Protein AF-0000000082661391 (afdb_homodimer)

Solvent-accessible surface area (backbone atoms only — not comparable to full-atom values): 16504 Å² total; per-residue (Å²): 125,32,52,74,40,78,75,63,77,74,73,78,75,88,79,50,50,38,30,20,26,38,63,64,70,89,70,74,70,60,61,77,34,59,48,49,32,56,44,75,76,42,46,86,76,56,44,57,38,44,84,63,18,36,32,42,38,76,73,33,26,36,28,43,37,41,37,44,35,26,26,40,101,30,23,28,30,39,25,41,27,49,76,87,38,75,75,47,26,28,43,23,58,50,87,78,61,96,61,68,51,62,38,57,40,59,50,41,44,80,41,47,63,71,39,34,40,30,39,22,27,74,43,79,82,20,57,5,71,38,31,53,96,90,42,59,19,37,46,34,37,34,60,66,48,66,53,64,64,76,37,61,83,64,92,123,21,70,51,58,78,68,70,72,64,70,65,77,89,78,52,49,33,12,20,26,37,64,64,68,90,69,74,70,60,62,77,35,58,49,49,33,55,45,73,67,35,46,86,77,56,44,56,39,44,84,62,17,38,32,42,37,76,74,37,26,37,30,42,35,41,37,24,34,23,27,41,102,30,24,29,31,41,24,43,26,46,76,87,38,77,76,49,78,44,76,34,90,52,86,80,60,96,56,40,35,47,42,68,48,68,52,76,46,78,43,48,64,70,39,34,39,30,39,23,29,73,46,80,80,21,55,5,70,40,30,54,95,69,26,33,19,30,45,32,38,34,50,73,49,63,57,66,64,78,37,65,81,75,93

Foldseek 3Di:
DPPPPDPLPPPDFDWFKWKAWADFDPDFFDALAFDARQGTPDGVVVQADRVRQKGFDDFFAKKKKKKKFKFDPAKAKKFWDKPSHGPDIWTDGDDHDPGIDITMDMDMDGDDGGIMIGMGGHDVRRRGTGDDPPGIIMIMMIHPHGPVVVDVVSD/DDPPPDPLPPDDFDWFKWKAWADFDPDFFDALAFDARQGTPDGVVVQADRVRQKGFDDFFAKKKKKKKFKFDPAWAKKFWDKPSHGPDIWTDGDDHDPGIDITMDMDMDGDDGGIMIGMGGHDVRRRGTGDDDPGIMMMIMIHPHGPVCPPVVVD

Radius of gyration: 21.3 Å; Cα contacts (8 Å, |Δi|>4): 842; chains: 2; bounding box: 46×76×43 Å

Structure (mmCIF, N/CA/C/O backbone):
data_AF-0000000082661391-model_v1
#
loop_
_entity.id
_entity.type
_entity.pdbx_description
1 polymer 'Complement C1q tumor necrosis factor-related protein 5'
#
loop_
_atom_site.group_PDB
_atom_site.id
_atom_site.type_symbol
_atom_site.label_atom_id
_atom_site.label_alt_id
_atom_site.label_comp_id
_atom_site.label_asym_id
_atom_site.label_entity_id
_atom_site.label_seq_id
_atom_site.pdbx_PDB_ins_code
_atom_site.Cartn_x
_atom_site.Cartn_y
_atom_site.Cartn_z
_atom_site.occupancy
_atom_site.B_iso_or_equiv
_atom_site.auth_seq_id
_atom_site.auth_comp_id
_atom_site.auth_asym_id
_atom_site.auth_atom_id
_atom_site.pdbx_PDB_model_num
ATOM 1 N N . MET A 1 1 ? 3.928 54.156 15.461 1 30.61 1 MET A N 1
ATOM 2 C CA . MET A 1 1 ? 3.992 53.219 14.352 1 30.61 1 MET A CA 1
ATOM 3 C C . MET A 1 1 ? 4.879 52.031 14.703 1 30.61 1 MET A C 1
ATOM 5 O O . MET A 1 1 ? 6.102 52.156 14.773 1 30.61 1 MET A O 1
ATOM 9 N N . GLY A 1 2 ? 4.469 51.188 15.578 1 32.03 2 GLY A N 1
ATOM 10 C CA . GLY A 1 2 ? 5.273 50.094 16.094 1 32.03 2 GLY A CA 1
ATOM 11 C C . GLY A 1 2 ? 5.758 49.125 15.016 1 32.03 2 GLY A C 1
ATOM 12 O O . GLY A 1 2 ? 5.133 49.031 13.961 1 32.03 2 GLY A O 1
ATOM 13 N N . ALA A 1 3 ? 7.023 48.938 14.789 1 39.62 3 ALA A N 1
ATOM 14 C CA . ALA A 1 3 ? 7.664 48.062 13.82 1 39.62 3 ALA A CA 1
ATOM 15 C C . ALA A 1 3 ? 6.953 46.688 13.75 1 39.62 3 ALA A C 1
ATOM 17 O O . ALA A 1 3 ? 6.492 46.188 14.766 1 39.62 3 ALA A O 1
ATOM 18 N N . THR A 1 4 ? 6.137 46.406 12.672 1 42.75 4 THR A N 1
ATOM 19 C CA . THR A 1 4 ? 5.645 45.031 12.445 1 42.75 4 THR A CA 1
ATOM 20 C C . THR A 1 4 ? 6.703 44 12.82 1 42.75 4 THR A C 1
ATOM 22 O O . THR A 1 4 ? 7.859 44.125 12.398 1 42.75 4 THR A O 1
ATOM 25 N N . GLY A 1 5 ? 6.719 43.312 13.93 1 39.16 5 GLY A N 1
ATOM 26 C CA . GLY A 1 5 ? 7.645 42.25 14.305 1 39.16 5 GLY A CA 1
ATOM 27 C C . GLY A 1 5 ? 8.008 41.344 13.141 1 39.16 5 GLY A C 1
ATOM 28 O O . GLY A 1 5 ? 7.344 41.375 12.102 1 39.16 5 GLY A O 1
ATOM 29 N N . PRO A 1 6 ? 9.281 40.938 13.047 1 39.69 6 PRO A N 1
ATOM 30 C CA . PRO A 1 6 ? 9.719 40.062 11.953 1 39.69 6 PRO A CA 1
ATOM 31 C C . PRO A 1 6 ? 8.672 39 11.586 1 39.69 6 PRO A C 1
ATOM 33 O O . PRO A 1 6 ? 7.848 38.625 12.422 1 39.69 6 PRO A O 1
ATOM 36 N N . ALA A 1 7 ? 8.109 38.938 10.414 1 41.53 7 ALA A N 1
ATOM 37 C CA . ALA A 1 7 ? 7.266 37.875 9.906 1 41.53 7 ALA A CA 1
ATOM 38 C C . ALA A 1 7 ? 7.695 36.531 10.477 1 41.53 7 ALA A C 1
ATOM 40 O O . ALA A 1 7 ? 8.883 36.188 10.461 1 41.53 7 ALA A O 1
ATOM 41 N N . GLY A 1 8 ? 7.211 36 11.531 1 40.75 8 GLY A N 1
ATOM 42 C CA . GLY A 1 8 ? 7.543 34.688 11.992 1 40.75 8 GLY A CA 1
ATOM 43 C C . GLY A 1 8 ? 7.855 33.719 10.859 1 40.75 8 GLY A C 1
ATOM 44 O O . GLY A 1 8 ? 7.16 33.688 9.844 1 40.75 8 GLY A O 1
ATOM 45 N N . GLU A 1 9 ? 9.148 33.469 10.555 1 43.09 9 GLU A N 1
ATOM 46 C CA . GLU A 1 9 ? 9.664 32.531 9.547 1 43.09 9 GLU A CA 1
ATOM 47 C C . GLU A 1 9 ? 8.828 31.266 9.469 1 43.09 9 GLU A C 1
ATOM 49 O O . GLU A 1 9 ? 8.641 30.578 10.477 1 43.09 9 GLU A O 1
ATOM 54 N N . CYS A 1 10 ? 7.613 31.25 8.883 1 50.41 10 CYS A N 1
ATOM 55 C CA . CYS A 1 10 ? 6.82 30.062 8.602 1 50.41 10 CYS A CA 1
ATOM 56 C C . CYS A 1 10 ? 7.711 28.891 8.172 1 50.41 10 CYS A C 1
ATOM 58 O O . CYS A 1 10 ? 8.445 29 7.191 1 50.41 10 CYS A O 1
ATOM 60 N N . SER A 1 11 ? 8.477 28.203 9.078 1 55.28 11 SER A N 1
ATOM 61 C CA . SER A 1 11 ? 9.414 27.094 8.898 1 55.28 11 SER A CA 1
A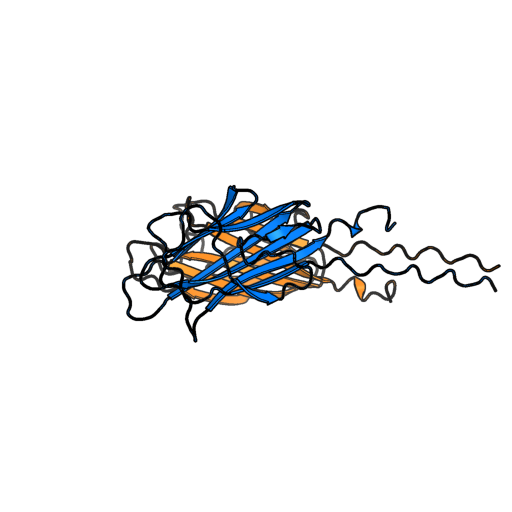TOM 62 C C . SER A 1 11 ? 8.922 26.125 7.824 1 55.28 11 SER A C 1
ATOM 64 O O . SER A 1 11 ? 7.719 26 7.609 1 55.28 11 SER A O 1
ATOM 66 N N . VAL A 1 12 ? 9.773 25.844 6.75 1 63.94 12 VAL A N 1
ATOM 67 C CA . VAL A 1 12 ? 9.602 24.875 5.668 1 63.94 12 VAL A CA 1
ATOM 68 C C . VAL A 1 12 ? 9.156 23.531 6.242 1 63.94 12 VAL A C 1
ATOM 70 O O . VAL A 1 12 ? 9.773 23.016 7.18 1 63.94 12 VAL A O 1
ATOM 73 N N . PRO A 1 13 ? 7.992 23.156 5.766 1 77.12 13 PRO A N 1
ATOM 74 C CA . PRO A 1 13 ? 7.523 21.844 6.246 1 77.12 13 PRO A CA 1
ATOM 75 C C . PRO A 1 13 ? 8.547 20.734 6.023 1 77.12 13 PRO A C 1
ATOM 77 O O . PRO A 1 13 ? 9.289 20.766 5.035 1 77.12 13 PRO A O 1
ATOM 80 N N . PRO A 1 14 ? 8.773 19.891 6.996 1 86.5 14 PRO A N 1
ATOM 81 C CA . PRO A 1 14 ? 9.695 18.766 6.84 1 86.5 14 PRO A CA 1
ATOM 82 C C . PRO A 1 14 ? 9.391 17.922 5.598 1 86.5 14 PRO A C 1
ATOM 84 O O . PRO A 1 14 ? 8.227 17.75 5.242 1 86.5 14 PRO A O 1
ATOM 87 N N . ARG A 1 15 ? 10.484 17.547 4.984 1 91.75 15 ARG A N 1
ATOM 88 C CA . ARG A 1 15 ? 10.391 16.734 3.773 1 91.75 15 ARG A CA 1
ATOM 89 C C . ARG A 1 15 ? 11.148 15.422 3.932 1 91.75 15 ARG A C 1
ATOM 91 O O . ARG A 1 15 ? 12.242 15.398 4.504 1 91.75 15 ARG A O 1
ATOM 98 N N . SER A 1 16 ? 10.539 14.367 3.445 1 97.38 16 SER A N 1
ATOM 99 C CA . SER A 1 16 ? 11.188 13.062 3.346 1 97.38 16 SER A CA 1
ATOM 100 C C . SER A 1 16 ? 10.531 12.203 2.271 1 97.38 16 SER A C 1
ATOM 102 O O . SER A 1 16 ? 9.344 11.875 2.365 1 97.38 16 SER A O 1
ATOM 104 N N . ALA A 1 17 ? 11.32 11.891 1.244 1 98.56 17 A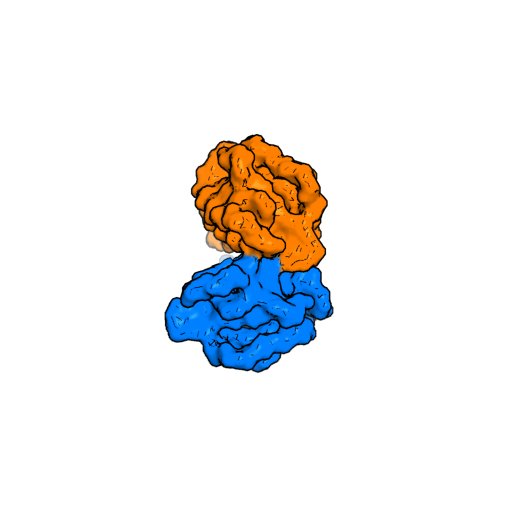LA A N 1
ATOM 105 C CA . ALA A 1 17 ? 10.797 11.078 0.147 1 98.56 17 ALA A CA 1
ATOM 106 C C . ALA A 1 17 ? 11.93 10.414 -0.631 1 98.56 17 ALA A C 1
ATOM 108 O O . ALA A 1 17 ? 13.039 10.953 -0.708 1 98.56 17 ALA A O 1
ATOM 109 N N . PHE A 1 18 ? 11.633 9.258 -1.156 1 98.81 18 PHE A N 1
ATOM 110 C CA . PHE A 1 18 ? 12.586 8.609 -2.043 1 98.81 18 PHE A CA 1
ATOM 111 C C . PHE A 1 18 ? 11.867 7.711 -3.047 1 98.81 18 PHE A C 1
ATOM 113 O O . PHE A 1 18 ? 10.711 7.328 -2.83 1 98.81 18 PHE A O 1
ATOM 120 N N . SER A 1 19 ? 12.516 7.461 -4.125 1 98.88 19 SER A N 1
ATOM 121 C CA . SER A 1 19 ? 12.164 6.438 -5.105 1 98.88 19 SER A CA 1
ATOM 122 C C . SER A 1 19 ? 13.406 5.82 -5.734 1 98.88 19 SER A C 1
ATOM 124 O O . SER A 1 19 ? 14.375 6.527 -6.027 1 98.88 19 SER A O 1
ATOM 126 N N . ALA A 1 20 ? 13.344 4.547 -5.828 1 98.81 20 ALA A N 1
ATOM 127 C CA . ALA A 1 20 ? 14.469 3.834 -6.43 1 98.81 20 ALA A CA 1
ATOM 128 C C . ALA A 1 20 ? 13.992 2.625 -7.227 1 98.81 20 ALA A C 1
ATOM 130 O O . ALA A 1 20 ? 12.891 2.113 -6.988 1 98.81 20 ALA A O 1
ATOM 131 N N . LYS A 1 21 ? 14.719 2.178 -8.211 1 98.25 21 LYS A N 1
ATOM 132 C CA . LYS A 1 21 ? 14.383 0.981 -8.977 1 98.25 21 LYS A CA 1
ATOM 133 C C . LYS A 1 21 ? 15.5 -0.056 -8.891 1 98.25 21 LYS A C 1
ATOM 135 O O . LYS A 1 21 ? 16.625 0.266 -8.508 1 98.25 21 LYS A O 1
ATOM 140 N N . ARG A 1 22 ? 15.18 -1.254 -9.242 1 96.31 22 ARG A N 1
ATOM 141 C CA . ARG A 1 22 ? 16.141 -2.357 -9.227 1 96.31 22 ARG A CA 1
ATOM 142 C C . ARG A 1 22 ? 16.906 -2.439 -10.531 1 96.31 22 ARG A C 1
ATOM 144 O O . ARG A 1 22 ? 16.344 -2.25 -11.609 1 96.31 22 ARG A O 1
ATOM 151 N N . SER A 1 23 ? 18.172 -2.695 -10.383 1 94.75 23 SER A N 1
ATOM 152 C CA . SER A 1 23 ? 18.953 -3.043 -11.57 1 94.75 23 SER A CA 1
ATOM 153 C C . SER A 1 23 ? 18.672 -4.473 -12.016 1 94.75 23 SER A C 1
ATOM 155 O O . SER A 1 23 ? 18.281 -5.316 -11.203 1 94.75 23 SER A O 1
ATOM 157 N N . GLU A 1 24 ? 18.828 -4.625 -13.266 1 93.06 24 GLU A N 1
ATOM 158 C CA . GLU A 1 24 ? 18.719 -5.996 -13.758 1 93.06 24 GLU A CA 1
ATOM 159 C C . GLU A 1 24 ? 19.75 -6.906 -13.094 1 93.06 24 GLU A C 1
ATOM 161 O O . GLU A 1 24 ? 20.906 -6.512 -12.906 1 93.06 24 GLU A O 1
ATOM 166 N N . SER A 1 25 ? 19.234 -8.062 -12.656 1 88 25 SER A N 1
ATOM 167 C CA . SER A 1 25 ? 20.125 -9.023 -12.008 1 88 25 SER A CA 1
ATOM 168 C C . SER A 1 25 ? 19.703 -10.453 -12.305 1 88 25 SER A C 1
ATOM 170 O O . SER A 1 25 ? 18.516 -10.742 -12.445 1 88 25 SER A O 1
ATOM 172 N N . ARG A 1 26 ? 20.656 -11.32 -12.375 1 84.94 26 ARG A N 1
ATOM 173 C CA . ARG A 1 26 ? 20.375 -12.742 -12.547 1 84.94 26 ARG A CA 1
ATOM 174 C C . ARG A 1 26 ? 20.516 -13.484 -11.219 1 84.94 26 ARG A C 1
ATOM 176 O O . ARG A 1 26 ? 20.188 -14.672 -11.133 1 84.94 26 ARG A O 1
ATOM 183 N N . VAL A 1 27 ? 20.938 -12.773 -10.211 1 85.75 27 VAL A N 1
ATOM 184 C CA . VAL A 1 27 ? 21.109 -13.367 -8.883 1 85.75 27 VAL A CA 1
ATOM 185 C C . VAL A 1 27 ? 19.781 -13.32 -8.125 1 85.75 27 VAL A C 1
ATOM 187 O O . VAL A 1 27 ? 19.172 -12.258 -8.016 1 85.75 27 VAL A O 1
ATOM 190 N N . PRO A 1 28 ? 19.391 -14.516 -7.68 1 87.19 28 PRO A N 1
ATOM 191 C CA . PRO A 1 28 ? 18.156 -14.508 -6.887 1 87.19 28 PRO A CA 1
ATOM 192 C C . PRO A 1 28 ? 18.281 -13.648 -5.629 1 87.19 28 PRO A C 1
ATOM 194 O O . PRO A 1 28 ? 19.344 -13.594 -5.008 1 87.19 28 PRO A O 1
ATOM 197 N N . PRO A 1 29 ? 17.234 -12.953 -5.293 1 88.12 29 PRO A N 1
ATOM 198 C CA . PRO A 1 29 ? 17.266 -12.18 -4.051 1 88.12 29 PRO A CA 1
ATOM 199 C C . PRO A 1 29 ? 17.406 -13.055 -2.811 1 88.12 29 PRO A C 1
ATOM 201 O O . PRO A 1 29 ? 16.906 -14.18 -2.789 1 88.12 29 PRO A O 1
ATOM 204 N N . PRO A 1 30 ? 18.125 -12.5 -1.875 1 84.88 30 PRO A N 1
ATOM 205 C CA . PRO A 1 30 ? 18.219 -13.242 -0.618 1 84.88 30 PRO A CA 1
ATOM 206 C C . PRO A 1 30 ? 16.875 -13.305 0.125 1 84.88 30 PRO A C 1
ATOM 208 O O . PRO A 1 30 ? 16.047 -12.398 -0.006 1 84.88 30 PRO A O 1
ATOM 211 N N . SER A 1 31 ? 16.719 -14.391 0.888 1 86.06 31 SER A N 1
ATOM 212 C CA . SER A 1 31 ? 15.523 -14.516 1.72 1 86.06 31 SER A CA 1
ATOM 213 C C . SER A 1 31 ? 15.711 -13.812 3.059 1 86.06 31 SER A C 1
ATOM 215 O O . SER A 1 31 ? 16.781 -13.898 3.672 1 86.06 31 SER A O 1
ATOM 217 N N . ASP A 1 32 ? 14.68 -13.18 3.508 1 90.12 32 ASP A N 1
ATOM 218 C CA . ASP A 1 32 ? 14.594 -12.578 4.836 1 90.12 32 ASP A CA 1
ATOM 219 C C . ASP A 1 32 ? 15.672 -11.508 5.023 1 90.12 32 ASP A C 1
ATOM 221 O O . ASP A 1 32 ? 16.328 -11.461 6.066 1 90.12 32 ASP A O 1
ATOM 225 N N . ALA A 1 33 ? 16.062 -10.953 3.979 1 94.44 33 ALA A N 1
ATOM 226 C CA . ALA A 1 33 ? 16.984 -9.828 3.99 1 94.44 33 ALA A CA 1
ATOM 227 C C . ALA A 1 33 ? 16.469 -8.68 3.121 1 94.44 33 ALA A C 1
ATOM 229 O O . ALA A 1 33 ? 15.703 -8.906 2.186 1 94.44 33 ALA A O 1
ATOM 230 N N . PRO A 1 34 ? 16.922 -7.434 3.426 1 97.25 34 PRO A N 1
ATOM 231 C CA . PRO A 1 34 ? 16.484 -6.309 2.598 1 97.25 34 PRO A CA 1
ATOM 232 C C . PRO A 1 34 ? 16.844 -6.48 1.126 1 97.25 34 PRO A C 1
ATOM 234 O O . PRO A 1 34 ? 17.938 -6.969 0.808 1 97.25 34 PRO A O 1
ATOM 237 N N . LEU A 1 35 ? 15.938 -6.285 0.281 1 95.81 35 LEU A N 1
ATOM 238 C CA . LEU A 1 35 ? 16.141 -6.258 -1.162 1 95.81 35 LEU A CA 1
ATOM 239 C C . LEU A 1 35 ? 16.578 -4.871 -1.624 1 95.81 35 LEU A C 1
ATOM 241 O O . LEU A 1 35 ? 15.789 -3.924 -1.586 1 95.81 35 LEU A O 1
ATOM 245 N N . PRO A 1 36 ? 17.797 -4.73 -2.121 1 95.94 36 PRO A N 1
ATOM 246 C CA . PRO A 1 36 ? 18.25 -3.402 -2.539 1 95.94 36 PRO A CA 1
ATOM 247 C C . PRO A 1 36 ? 17.625 -2.953 -3.857 1 95.94 36 PRO A C 1
ATOM 249 O O . PRO A 1 36 ? 17.594 -3.723 -4.82 1 95.94 36 PRO A O 1
ATOM 252 N N . PHE A 1 37 ? 17.016 -1.825 -3.92 1 97.88 37 PHE A N 1
ATOM 253 C CA . PHE A 1 37 ? 16.719 -1.043 -5.117 1 97.88 37 PHE A CA 1
ATOM 254 C C . PHE A 1 37 ? 17.812 -0.001 -5.355 1 97.88 37 PHE A C 1
ATOM 256 O O . PHE A 1 37 ? 17.781 1.081 -4.766 1 97.88 37 PHE A O 1
ATOM 263 N N . ASP A 1 38 ? 18.672 -0.322 -6.242 1 97.56 38 ASP A N 1
ATOM 264 C CA . ASP A 1 38 ? 20 0.301 -6.199 1 97.56 38 ASP A CA 1
ATOM 265 C C . ASP A 1 38 ? 20.062 1.496 -7.148 1 97.56 38 ASP A C 1
ATOM 267 O O . ASP A 1 38 ? 21.031 2.266 -7.109 1 97.56 38 ASP A O 1
ATOM 271 N N . ARG A 1 39 ? 19.125 1.734 -8 1 97.75 39 ARG A N 1
ATOM 272 C CA . ARG A 1 39 ? 19.094 2.889 -8.891 1 97.75 39 ARG A CA 1
ATOM 273 C C . ARG A 1 39 ? 18.172 3.969 -8.359 1 97.75 39 ARG A C 1
ATOM 275 O O . ARG A 1 39 ? 16.953 3.928 -8.5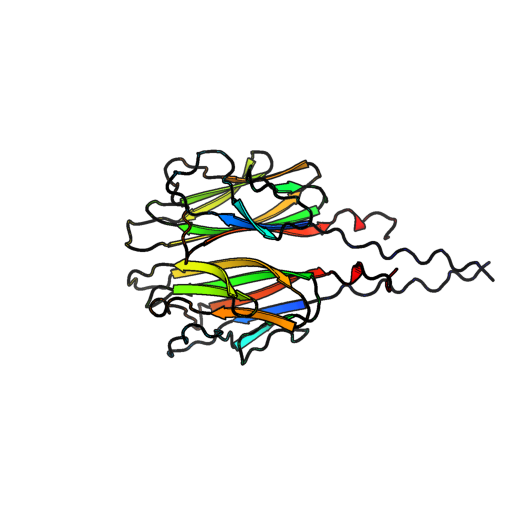94 1 97.75 39 ARG A O 1
ATOM 282 N N . VAL A 1 40 ? 18.781 5.012 -7.828 1 98.56 40 VAL A N 1
ATOM 283 C CA . VAL A 1 40 ? 18.016 6.051 -7.148 1 98.56 40 VAL A CA 1
ATOM 284 C C . VAL A 1 40 ? 17.406 7.004 -8.172 1 98.56 40 VAL A C 1
ATOM 286 O O . VAL A 1 40 ? 18.109 7.516 -9.047 1 98.56 40 VAL A O 1
ATOM 289 N N . LEU A 1 41 ? 16.109 7.234 -8.117 1 98.38 41 LEU A N 1
ATOM 290 C CA . LEU A 1 41 ? 15.398 8.219 -8.922 1 98.38 41 LEU A CA 1
ATOM 291 C C . LEU A 1 41 ? 15.266 9.539 -8.18 1 98.38 41 LEU A C 1
ATOM 293 O O . LEU A 1 41 ? 15.461 10.609 -8.758 1 98.38 41 LEU A O 1
ATOM 297 N N . VAL A 1 42 ? 14.859 9.5 -6.918 1 98.62 42 VAL A N 1
ATOM 298 C CA . VAL A 1 42 ? 14.711 10.625 -6.004 1 98.62 42 VAL A CA 1
ATOM 299 C C . VAL A 1 42 ? 15.148 10.211 -4.598 1 98.62 42 VAL A C 1
ATOM 301 O O . VAL A 1 42 ? 14.797 9.133 -4.125 1 98.62 42 VAL A O 1
ATOM 304 N N . ASN A 1 43 ? 15.898 10.953 -3.969 1 98.56 43 ASN A N 1
ATOM 305 C CA . ASN A 1 43 ? 16.359 10.742 -2.604 1 98.56 43 ASN A CA 1
ATOM 306 C C . ASN A 1 43 ? 17.047 11.977 -2.045 1 98.56 43 ASN A C 1
ATOM 308 O O . ASN A 1 43 ? 18.172 11.898 -1.549 1 98.56 43 ASN A O 1
ATOM 312 N N . GLU A 1 44 ? 16.422 13.109 -2.033 1 97.38 44 GLU A N 1
ATOM 313 C CA . GLU A 1 44 ? 17.031 14.406 -1.774 1 97.38 44 GLU A CA 1
ATOM 314 C C . GLU A 1 44 ? 17.516 14.508 -0.335 1 97.38 44 GLU A C 1
ATOM 316 O O . GLU A 1 44 ? 18.547 15.125 -0.071 1 97.38 44 GLU A O 1
ATOM 321 N N . GLN A 1 45 ? 16.859 13.961 0.604 1 96.94 45 GLN A N 1
ATOM 322 C CA . GLN A 1 45 ? 17.25 14.055 2.008 1 96.94 45 GLN A CA 1
ATOM 323 C C . GLN A 1 45 ? 18.25 12.961 2.377 1 96.94 45 GLN A C 1
ATOM 325 O O . GLN A 1 45 ? 18.828 12.984 3.457 1 96.94 45 GLN A O 1
ATOM 330 N N . GLY A 1 46 ? 18.344 11.945 1.481 1 98.19 46 GLY A N 1
ATOM 331 C CA . GLY A 1 46 ? 19.281 10.859 1.689 1 98.19 46 GLY A CA 1
ATOM 332 C C . GLY A 1 46 ? 18.828 9.867 2.74 1 98.19 46 GLY A C 1
ATOM 333 O O . GLY A 1 46 ? 19.656 9.227 3.391 1 98.19 46 GLY A O 1
ATOM 334 N N . HIS A 1 47 ? 17.562 9.758 2.916 1 98.75 47 HIS A N 1
ATOM 335 C CA . HIS A 1 47 ? 17.062 8.883 3.963 1 98.75 47 HIS A CA 1
ATOM 336 C C . HIS A 1 47 ? 17 7.438 3.49 1 98.75 47 HIS A C 1
ATOM 338 O O . HIS A 1 47 ? 16.828 6.52 4.297 1 98.75 47 HIS A O 1
ATOM 344 N N . TYR A 1 48 ? 17.109 7.176 2.15 1 98.88 48 TYR A N 1
ATOM 345 C CA . TYR A 1 48 ? 17.188 5.832 1.58 1 98.88 48 TYR A CA 1
ATOM 346 C C . TYR A 1 48 ? 18.625 5.469 1.243 1 98.88 48 TYR A C 1
ATOM 348 O O . TYR A 1 48 ? 19.359 6.266 0.644 1 98.88 48 TYR A O 1
ATOM 356 N N . ASP A 1 49 ? 19.031 4.328 1.699 1 98.81 49 ASP A N 1
ATOM 357 C CA . ASP A 1 49 ? 20.344 3.801 1.391 1 98.81 49 ASP A CA 1
ATOM 358 C C . ASP A 1 49 ? 20.281 2.756 0.278 1 98.81 49 ASP A C 1
ATOM 360 O O . ASP A 1 49 ? 19.844 1.624 0.509 1 98.81 49 ASP A O 1
ATOM 364 N N . ALA A 1 50 ? 20.828 3.068 -0.852 1 97.75 50 ALA A N 1
ATOM 365 C CA . ALA A 1 50 ? 20.703 2.217 -2.033 1 97.75 50 ALA A CA 1
ATOM 366 C C . ALA A 1 50 ? 21.578 0.967 -1.896 1 97.75 50 ALA A C 1
ATOM 368 O O . ALA A 1 50 ? 21.359 -0.025 -2.594 1 97.75 50 ALA A O 1
ATOM 369 N N . VAL A 1 51 ? 22.516 0.957 -1.061 1 96.94 51 VAL A N 1
ATOM 370 C CA . VAL A 1 51 ? 23.406 -0.183 -0.864 1 96.94 51 VAL A CA 1
ATOM 371 C C . VAL A 1 51 ? 22.719 -1.229 0.011 1 96.94 51 VAL A C 1
ATOM 373 O O . VAL A 1 51 ? 22.719 -2.416 -0.323 1 96.94 51 VAL A O 1
ATOM 376 N N . THR A 1 52 ? 22.078 -0.83 1.072 1 97.19 52 THR A N 1
ATOM 377 C CA . THR A 1 52 ? 21.453 -1.762 2.004 1 97.19 52 THR A CA 1
ATOM 378 C C . THR A 1 52 ? 20.016 -2.029 1.612 1 97.19 52 THR A C 1
ATOM 380 O O . THR A 1 52 ? 19.422 -3.031 2.027 1 97.19 52 THR A O 1
ATOM 383 N N . GLY A 1 53 ? 19.422 -1.103 0.91 1 98.06 53 GLY A N 1
ATOM 384 C CA . GLY A 1 53 ? 18.016 -1.216 0.543 1 98.06 53 GLY A CA 1
ATOM 385 C C . GLY A 1 53 ? 17.078 -0.747 1.637 1 98.06 53 GLY A C 1
ATOM 386 O O . GLY A 1 53 ? 15.875 -1.047 1.604 1 98.06 53 GLY A O 1
ATOM 387 N N . LYS A 1 54 ? 17.594 0.065 2.598 1 98.81 54 LYS A N 1
ATOM 388 C CA . LYS A 1 54 ? 16.797 0.435 3.754 1 98.81 54 LYS A CA 1
ATOM 389 C C . LYS A 1 54 ? 16.5 1.932 3.762 1 98.81 54 LYS A C 1
ATOM 391 O O . LYS A 1 54 ? 17.359 2.744 3.447 1 98.81 54 LYS A O 1
ATOM 396 N N . PHE A 1 55 ? 15.289 2.23 4.004 1 98.94 55 PHE A N 1
ATOM 397 C CA . PHE A 1 55 ? 14.922 3.586 4.402 1 98.94 55 PHE A CA 1
ATOM 398 C C . PHE A 1 55 ? 15.086 3.771 5.906 1 98.94 55 PHE A C 1
ATOM 400 O O . PHE A 1 55 ? 14.602 2.957 6.695 1 98.94 55 PHE A O 1
ATOM 407 N N . THR A 1 56 ? 15.734 4.84 6.309 1 98.94 56 THR A N 1
ATOM 408 C CA . THR A 1 56 ? 15.875 5.164 7.723 1 98.94 56 THR A CA 1
ATOM 409 C C . THR A 1 56 ? 15.203 6.496 8.047 1 98.94 56 THR A C 1
ATOM 411 O O . THR A 1 56 ? 15.594 7.535 7.512 1 98.94 56 THR A O 1
ATOM 414 N N . CYS A 1 57 ? 14.32 6.445 8.961 1 98.69 57 CYS A N 1
ATOM 415 C CA . CYS A 1 57 ? 13.5 7.605 9.273 1 98.69 57 CYS A CA 1
ATOM 416 C C . CYS A 1 57 ? 14.305 8.656 10.023 1 98.69 57 CYS A C 1
ATOM 418 O O . CYS A 1 57 ? 14.977 8.344 11.008 1 98.69 57 CYS A O 1
ATOM 420 N N . GLN A 1 58 ? 14.227 9.938 9.531 1 98.06 58 GLN A N 1
ATOM 421 C CA . GLN A 1 58 ? 14.797 11.086 10.234 1 98.06 58 GLN A CA 1
ATOM 422 C C . GLN A 1 58 ? 13.711 12.031 10.727 1 98.06 58 GLN A C 1
ATOM 424 O O . GLN A 1 58 ? 13.867 12.68 11.766 1 98.06 58 GLN A O 1
ATOM 429 N N . VAL A 1 59 ? 12.586 12.125 10.023 1 96.38 59 VAL A N 1
ATOM 430 C CA . VAL A 1 59 ? 11.461 12.992 10.352 1 96.38 59 VAL A CA 1
ATOM 431 C C . VAL A 1 59 ? 10.297 12.141 10.867 1 96.38 59 VAL A C 1
ATOM 433 O O . VAL A 1 59 ? 9.641 11.445 10.094 1 96.38 59 VAL A O 1
ATOM 436 N N . PRO A 1 60 ? 10.016 12.172 12.18 1 96.81 60 PRO A N 1
ATOM 437 C CA . PRO A 1 60 ? 8.922 11.344 12.695 1 96.81 60 PRO A CA 1
ATOM 438 C C . PRO A 1 60 ? 7.566 11.719 12.094 1 96.81 60 PRO A C 1
ATOM 440 O O . PRO A 1 60 ? 7.301 12.906 11.859 1 96.81 60 PRO A O 1
ATOM 443 N N . GLY A 1 61 ? 6.719 10.773 11.859 1 96.75 61 GLY A N 1
ATOM 444 C CA . GLY A 1 61 ? 5.398 10.984 11.289 1 96.75 61 GLY A CA 1
ATOM 445 C C . GLY A 1 61 ? 4.848 9.75 10.594 1 96.75 61 GLY A C 1
ATOM 446 O O . GLY A 1 61 ? 5.254 8.625 10.891 1 96.75 61 GLY A O 1
ATOM 447 N N . VAL A 1 62 ? 3.842 9.953 9.75 1 97.94 62 VAL A N 1
ATOM 448 C CA . VAL A 1 62 ? 3.217 8.875 8.992 1 97.94 62 VAL A CA 1
ATOM 449 C C . VAL A 1 62 ? 3.715 8.906 7.547 1 97.94 62 VAL A C 1
ATOM 451 O O . VAL A 1 62 ? 3.775 9.969 6.93 1 97.94 62 VAL A O 1
ATOM 454 N N . TYR A 1 63 ? 4.141 7.723 7.105 1 98.56 63 TYR A N 1
ATOM 455 C CA . TYR A 1 63 ? 4.68 7.559 5.762 1 98.56 63 TYR A CA 1
ATOM 456 C C . TYR A 1 63 ?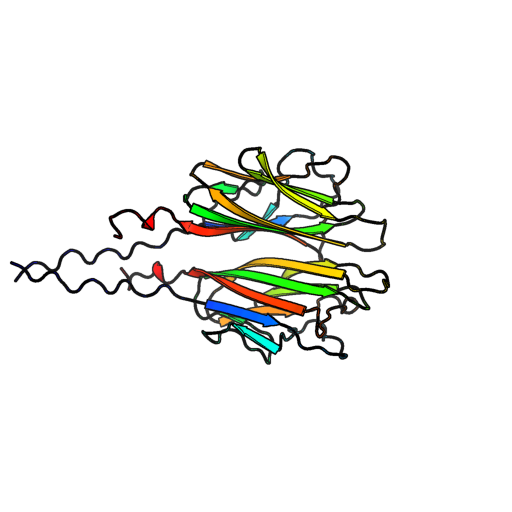 3.818 6.609 4.938 1 98.56 63 TYR A C 1
ATOM 458 O O . TYR A 1 63 ? 3.121 5.754 5.492 1 98.56 63 TYR A O 1
ATOM 466 N N . TYR A 1 64 ? 3.809 6.812 3.658 1 98.69 64 TYR A N 1
ATOM 467 C CA . TYR A 1 64 ? 3.301 5.816 2.723 1 98.69 64 TYR A CA 1
ATOM 468 C C . TYR A 1 64 ? 4.438 5.18 1.933 1 98.69 64 TYR A C 1
ATOM 470 O O . TYR A 1 64 ? 5.305 5.883 1.406 1 98.69 64 TYR A O 1
ATOM 478 N N . PHE A 1 65 ? 4.465 3.871 1.875 1 98.88 65 PHE A N 1
ATOM 479 C CA . PHE A 1 65 ? 5.414 3.107 1.073 1 98.88 65 PHE A CA 1
ATOM 480 C C . PHE A 1 65 ? 4.691 2.289 0.01 1 98.88 65 PHE A C 1
ATOM 482 O O . PHE A 1 65 ? 3.639 1.708 0.278 1 98.88 65 PHE A O 1
ATOM 489 N N . ALA A 1 66 ? 5.273 2.213 -1.153 1 98.56 66 ALA A N 1
ATOM 490 C CA . ALA A 1 66 ? 4.699 1.452 -2.262 1 98.56 66 ALA A CA 1
ATOM 491 C C . ALA A 1 66 ? 5.785 0.706 -3.033 1 98.56 66 ALA A C 1
ATOM 493 O O . ALA A 1 66 ? 6.879 1.231 -3.242 1 98.56 66 ALA A O 1
ATOM 494 N N . VAL A 1 67 ? 5.477 -0.488 -3.443 1 98.69 67 VAL A N 1
ATOM 495 C CA . VAL A 1 67 ? 6.297 -1.283 -4.352 1 98.69 67 VAL A CA 1
ATOM 496 C C . VAL A 1 67 ? 5.512 -1.595 -5.621 1 98.69 67 VAL A C 1
ATOM 498 O O . VAL A 1 67 ? 4.336 -1.968 -5.559 1 98.69 67 VAL A O 1
ATOM 501 N N . HIS A 1 68 ? 6.062 -1.33 -6.766 1 98.56 68 HIS A N 1
ATOM 502 C CA . HIS A 1 68 ? 5.586 -1.8 -8.062 1 98.56 68 HIS A CA 1
ATOM 503 C C . HIS A 1 68 ? 6.609 -2.709 -8.727 1 98.56 68 HIS A C 1
ATOM 505 O O . HIS A 1 68 ? 7.621 -2.234 -9.25 1 98.56 68 HIS A O 1
ATOM 511 N N . ALA A 1 69 ? 6.254 -3.971 -8.773 1 98.38 69 ALA A N 1
ATOM 512 C CA . ALA A 1 69 ? 7.258 -4.949 -9.18 1 98.38 69 ALA A CA 1
ATOM 513 C C . ALA A 1 69 ? 6.859 -5.641 -10.477 1 98.38 69 ALA A C 1
ATOM 515 O O . ALA A 1 69 ? 5.68 -5.941 -10.695 1 98.38 69 ALA A O 1
ATOM 516 N N . THR A 1 70 ? 7.832 -5.836 -11.281 1 98.25 70 THR A N 1
ATOM 517 C CA . THR A 1 70 ? 7.723 -6.797 -12.375 1 98.25 70 THR A CA 1
ATOM 518 C C . THR A 1 70 ? 8 -8.211 -11.883 1 98.25 70 THR A C 1
ATOM 520 O O . THR A 1 70 ? 8.938 -8.438 -11.125 1 98.25 70 THR A O 1
ATOM 523 N N . VAL A 1 71 ? 7.152 -9.188 -12.289 1 97.81 71 VAL A N 1
ATOM 524 C CA . VAL A 1 71 ? 7.25 -10.578 -11.859 1 97.81 71 VAL A CA 1
ATOM 525 C C . VAL A 1 71 ? 7.559 -11.469 -13.062 1 97.81 71 VAL A C 1
ATOM 527 O O . VAL A 1 71 ? 6.797 -11.508 -14.031 1 97.81 71 VAL A O 1
ATOM 530 N N . TYR A 1 72 ? 8.648 -12.258 -12.898 1 96.56 72 TYR A N 1
ATOM 531 C CA . TYR A 1 72 ? 9 -13.094 -14.039 1 96.56 72 TYR A CA 1
ATOM 532 C C . TYR A 1 72 ? 9.805 -14.312 -13.602 1 96.56 72 TYR A C 1
ATOM 534 O O . TYR A 1 72 ? 10.477 -14.281 -12.562 1 96.56 72 TYR A O 1
ATOM 542 N N . ARG A 1 73 ? 9.648 -15.445 -14.336 1 95.12 73 ARG A N 1
ATOM 543 C CA . ARG A 1 73 ? 10.375 -16.703 -14.242 1 95.12 73 ARG A CA 1
ATOM 544 C C . ARG A 1 73 ? 9.953 -17.5 -13 1 95.12 73 ARG A C 1
ATOM 546 O O . ARG A 1 73 ? 10.078 -18.719 -12.969 1 95.12 73 ARG A O 1
ATOM 553 N N . ALA A 1 74 ? 9.539 -16.797 -11.953 1 96.06 74 ALA A N 1
ATOM 554 C CA . ALA A 1 74 ? 8.977 -17.422 -10.75 1 96.06 74 ALA A CA 1
ATOM 555 C C . ALA A 1 74 ? 7.922 -16.516 -10.117 1 96.06 74 ALA A C 1
ATOM 557 O O . ALA A 1 74 ? 7.859 -15.32 -10.406 1 96.06 74 ALA A O 1
ATOM 558 N N . SER A 1 75 ? 7.066 -17.125 -9.273 1 97.31 75 SER A N 1
ATOM 559 C CA . SER A 1 75 ? 6.152 -16.312 -8.477 1 97.31 75 SER A CA 1
ATOM 560 C C . SER A 1 75 ? 6.914 -15.383 -7.539 1 97.31 75 SER A C 1
ATOM 562 O O . SER A 1 75 ? 8.086 -15.617 -7.238 1 97.31 75 SER A O 1
ATOM 564 N N . LEU A 1 76 ? 6.234 -14.32 -7.16 1 97.5 76 LEU A N 1
ATOM 565 C CA . LEU A 1 76 ? 6.871 -13.352 -6.277 1 97.5 76 LEU A CA 1
ATOM 566 C C . LEU A 1 76 ? 6.035 -13.133 -5.02 1 97.5 76 LEU A C 1
ATOM 568 O O . LEU A 1 76 ? 4.824 -12.922 -5.102 1 97.5 76 LEU A O 1
ATOM 572 N N . GLN A 1 77 ? 6.66 -13.328 -3.922 1 97.69 77 GLN A N 1
ATOM 573 C CA . GLN A 1 77 ? 6.156 -12.852 -2.639 1 97.69 77 GLN A CA 1
ATOM 574 C C . GLN A 1 77 ? 7.105 -11.828 -2.02 1 97.69 77 GLN A C 1
ATOM 576 O O . GLN A 1 77 ? 8.32 -12.023 -2.016 1 97.69 77 GLN A O 1
ATOM 581 N N . PHE A 1 78 ? 6.574 -10.664 -1.488 1 97.56 78 PHE A N 1
ATOM 582 C CA . PHE A 1 78 ? 7.438 -9.773 -0.725 1 97.56 78 PHE A CA 1
ATOM 583 C C . PHE A 1 78 ? 6.695 -9.195 0.471 1 97.56 78 PHE A C 1
ATOM 585 O O . PHE A 1 78 ? 5.465 -9.117 0.466 1 97.56 78 PHE A O 1
ATOM 592 N N . ASP A 1 79 ? 7.465 -8.75 1.449 1 97.81 79 ASP A N 1
ATOM 593 C CA . ASP A 1 79 ? 6.992 -8.039 2.633 1 97.81 79 ASP A CA 1
ATOM 594 C C . ASP A 1 79 ? 7.5 -6.602 2.646 1 97.81 79 ASP A C 1
ATOM 596 O O . ASP A 1 79 ? 8.641 -6.336 2.27 1 97.81 79 ASP A O 1
ATOM 600 N N . LEU A 1 80 ? 6.621 -5.703 3.061 1 98.06 80 LEU A N 1
ATOM 601 C CA . LEU A 1 80 ? 7.094 -4.461 3.66 1 98.06 80 LEU A CA 1
ATOM 602 C C . LEU A 1 80 ? 7.445 -4.664 5.129 1 98.06 80 LEU A C 1
ATOM 604 O O . LEU A 1 80 ? 6.602 -5.086 5.922 1 98.06 80 LEU A O 1
ATOM 608 N N . VAL A 1 81 ? 8.734 -4.32 5.492 1 98.5 81 VAL A N 1
ATOM 609 C CA . VAL A 1 81 ? 9.234 -4.66 6.82 1 98.5 81 VAL A CA 1
ATOM 610 C C . VAL A 1 81 ? 9.602 -3.385 7.574 1 98.5 81 VAL A C 1
ATOM 612 O O . VAL A 1 81 ? 10.234 -2.486 7.012 1 98.5 81 VAL A O 1
ATOM 615 N N . LYS A 1 82 ? 9.133 -3.287 8.797 1 98.69 82 LYS A N 1
ATOM 616 C CA . LYS A 1 82 ? 9.555 -2.244 9.727 1 98.69 82 LYS A CA 1
ATOM 617 C C . LYS A 1 82 ? 10.352 -2.83 10.891 1 98.69 82 LYS A C 1
ATOM 619 O O . LYS A 1 82 ? 9.82 -3.604 11.688 1 98.69 82 LYS A O 1
ATOM 624 N N . ASN A 1 83 ? 11.609 -2.457 10.992 1 98.56 83 ASN A N 1
ATOM 625 C CA . ASN A 1 83 ? 12.461 -2.904 12.078 1 98.56 83 ASN A CA 1
ATOM 626 C C . ASN A 1 83 ? 12.43 -4.422 12.234 1 98.56 83 ASN A C 1
ATOM 628 O O . ASN A 1 83 ? 12.32 -4.938 13.344 1 98.56 83 ASN A O 1
ATOM 632 N N . GLY A 1 84 ? 12.359 -5.129 11.133 1 97.25 84 GLY A N 1
ATOM 633 C CA . GLY A 1 84 ? 12.453 -6.582 11.156 1 97.25 84 GLY A CA 1
ATOM 634 C C . GLY A 1 84 ? 11.109 -7.273 11.227 1 97.25 84 GLY A C 1
ATOM 635 O O . GLY A 1 84 ? 11.031 -8.5 11.148 1 97.25 84 GLY A O 1
ATOM 636 N N . GLU A 1 85 ? 10.039 -6.496 11.367 1 96.69 85 GLU A N 1
ATOM 637 C CA . GLU A 1 85 ? 8.695 -7.059 11.438 1 96.69 85 GLU A CA 1
ATOM 638 C C . GLU A 1 85 ? 7.887 -6.73 10.188 1 96.69 85 GLU A C 1
ATOM 640 O O . GLU A 1 85 ? 7.848 -5.578 9.75 1 96.69 85 GLU A O 1
ATOM 645 N N . SER A 1 86 ? 7.227 -7.781 9.633 1 96.19 86 SER A N 1
ATOM 646 C CA . SER A 1 86 ? 6.402 -7.586 8.438 1 96.19 86 SER A CA 1
ATOM 647 C C . SER A 1 86 ? 5.176 -6.738 8.75 1 96.19 86 SER A C 1
ATOM 649 O O . SER A 1 86 ? 4.422 -7.043 9.68 1 96.19 86 SER A O 1
ATOM 651 N N . ILE A 1 87 ? 4.984 -5.672 7.965 1 96.31 87 ILE A N 1
ATOM 652 C CA . ILE A 1 87 ? 3.814 -4.805 8.07 1 96.31 87 ILE A CA 1
ATOM 653 C C . ILE A 1 87 ? 2.703 -5.328 7.16 1 96.31 87 ILE A C 1
ATOM 655 O O . ILE A 1 87 ? 1.53 -5.332 7.547 1 96.31 87 ILE A O 1
ATOM 659 N N . ALA A 1 88 ? 3.047 -5.656 5.965 1 96.94 88 ALA A N 1
ATOM 660 C CA . ALA A 1 88 ? 2.137 -6.145 4.934 1 96.94 88 ALA A CA 1
ATOM 661 C C . ALA A 1 88 ? 2.861 -7.062 3.951 1 96.94 88 ALA A C 1
ATOM 663 O O . ALA A 1 88 ? 4.043 -6.859 3.66 1 96.94 88 ALA A O 1
ATOM 664 N N . SER A 1 89 ? 2.135 -8.055 3.455 1 97.88 89 SER A N 1
ATOM 665 C CA . SER A 1 89 ? 2.668 -9.062 2.541 1 97.88 89 SER A CA 1
ATOM 666 C C . SER A 1 89 ? 1.854 -9.117 1.252 1 97.88 89 SER A C 1
ATOM 668 O O . SER A 1 89 ? 0.625 -9.023 1.282 1 97.88 89 SER A O 1
ATOM 670 N N . PHE A 1 90 ? 2.549 -9.344 0.159 1 98.19 90 PHE A N 1
ATOM 671 C CA . PHE A 1 90 ? 1.889 -9.367 -1.142 1 98.19 90 PHE A CA 1
ATOM 672 C C . PHE A 1 90 ? 2.422 -10.508 -2 1 98.19 90 PHE A C 1
ATOM 674 O O . PHE A 1 90 ? 3.568 -10.93 -1.835 1 98.19 90 PHE A O 1
ATOM 681 N N . PHE A 1 91 ? 1.584 -10.938 -2.93 1 98.19 91 PHE A N 1
ATOM 682 C CA . PHE A 1 91 ? 1.924 -12.125 -3.699 1 98.19 91 PHE A CA 1
ATOM 683 C C . PHE A 1 91 ? 1.343 -12.047 -5.105 1 98.19 91 PHE A C 1
ATOM 685 O O . PHE A 1 91 ? 0.236 -11.539 -5.297 1 98.19 91 PHE A O 1
ATOM 692 N N . GLN A 1 92 ? 2.066 -12.539 -6.051 1 98.12 92 GLN A N 1
ATOM 693 C CA . GLN A 1 92 ? 1.622 -12.758 -7.426 1 98.12 92 GLN A CA 1
ATOM 694 C C . GLN A 1 92 ? 2.115 -14.094 -7.957 1 98.12 92 GLN A C 1
ATOM 696 O O . GLN A 1 92 ? 3.322 -14.344 -8.008 1 98.12 92 GLN A O 1
ATOM 701 N N . PHE A 1 93 ? 1.209 -14.906 -8.344 1 97.69 93 PHE A N 1
ATOM 702 C CA . PHE A 1 93 ? 1.517 -16.172 -9 1 97.69 93 PHE A CA 1
ATOM 703 C C . PHE A 1 93 ? 2.1 -15.938 -10.391 1 97.69 93 PHE A C 1
ATOM 705 O O . PHE A 1 93 ? 1.642 -15.055 -11.117 1 97.69 93 PHE A O 1
ATOM 712 N N . PHE A 1 94 ? 3.049 -16.719 -10.648 1 97.12 94 PHE A N 1
ATOM 713 C CA . PHE A 1 94 ? 3.564 -16.797 -12.016 1 97.12 94 PHE A CA 1
ATOM 714 C C . PHE A 1 94 ? 3.473 -18.219 -12.547 1 97.12 94 PHE A C 1
ATOM 716 O O . PHE A 1 94 ? 4.148 -19.125 -12.047 1 97.12 94 PHE A O 1
ATOM 723 N N . GLY A 1 95 ? 2.768 -18.422 -13.625 1 94.69 95 GLY A N 1
ATOM 724 C CA . GLY A 1 95 ? 2.457 -19.75 -14.125 1 94.69 95 GLY A CA 1
ATOM 725 C C . GLY A 1 95 ? 3.33 -20.172 -15.289 1 94.69 95 GLY A C 1
ATOM 726 O O . GLY A 1 95 ? 2.863 -20.844 -16.219 1 94.69 95 GLY A O 1
ATOM 727 N N . GLY A 1 96 ? 4.484 -19.703 -15.336 1 94.25 96 GLY A N 1
ATOM 728 C CA . GLY A 1 96 ? 5.363 -20.062 -16.438 1 94.25 96 GLY A CA 1
ATOM 729 C C . GLY A 1 96 ? 4.984 -19.406 -17.75 1 94.25 96 GLY A C 1
ATOM 730 O O . GLY A 1 96 ? 5.172 -19.984 -18.812 1 94.25 96 GLY A O 1
ATOM 731 N N . TRP A 1 97 ? 4.438 -18.266 -17.672 1 94.75 97 TRP A N 1
ATOM 732 C CA . TRP A 1 97 ? 4.043 -17.531 -18.875 1 94.75 97 TRP A CA 1
ATOM 733 C C . TRP A 1 97 ? 5.266 -17 -19.609 1 94.75 97 TRP A C 1
ATOM 735 O O . TRP A 1 97 ? 6.328 -16.812 -19.016 1 94.75 97 TRP A O 1
ATOM 745 N N . PRO A 1 98 ? 5.117 -16.75 -20.875 1 95.88 98 PRO A N 1
ATOM 746 C CA . PRO A 1 98 ? 6.273 -16.312 -21.656 1 95.88 98 PRO A CA 1
ATOM 747 C C . PRO A 1 98 ? 6.641 -14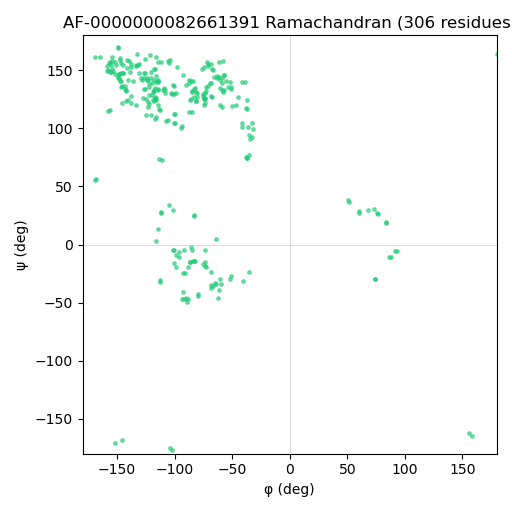.852 -21.391 1 95.88 98 PRO A C 1
ATOM 749 O O . PRO A 1 98 ? 7.723 -14.398 -21.781 1 95.88 98 PRO A O 1
ATOM 752 N N . LYS A 1 99 ? 5.773 -14.086 -20.828 1 96.12 99 LYS A N 1
ATOM 753 C CA . LYS A 1 99 ? 5.992 -12.672 -20.531 1 96.12 99 LYS A CA 1
ATOM 754 C C . LYS A 1 99 ? 5.727 -12.367 -19.062 1 96.12 99 LYS A C 1
ATOM 756 O O . LYS A 1 99 ? 5.004 -13.109 -18.391 1 96.12 99 LYS A O 1
ATOM 761 N N . PRO A 1 100 ? 6.309 -11.25 -18.641 1 96.69 100 PRO A N 1
ATOM 762 C CA . PRO A 1 100 ? 6.207 -10.945 -17.219 1 96.69 100 PRO A CA 1
ATOM 763 C C . PRO A 1 100 ? 4.789 -10.586 -16.781 1 96.69 100 PRO A C 1
ATOM 765 O O . PRO A 1 100 ? 3.986 -10.133 -17.609 1 96.69 100 PRO A O 1
ATOM 768 N N . ALA A 1 101 ? 4.531 -10.797 -15.508 1 97.44 101 ALA A N 1
ATOM 769 C CA . ALA A 1 101 ? 3.383 -10.25 -14.781 1 97.44 101 ALA A CA 1
ATOM 770 C C . ALA A 1 101 ? 3.801 -9.094 -13.883 1 97.44 101 ALA A C 1
ATOM 772 O O . ALA A 1 101 ? 4.918 -8.586 -13.992 1 97.44 101 ALA A O 1
ATOM 773 N N . SER A 1 102 ? 2.824 -8.555 -13.07 1 98.19 102 SER A N 1
ATOM 774 C CA . SER A 1 102 ? 3.139 -7.461 -12.156 1 98.19 102 SER A CA 1
ATOM 775 C C . SER A 1 102 ? 2.57 -7.715 -10.766 1 98.19 102 SER A C 1
ATOM 777 O O . SER A 1 102 ? 1.661 -8.531 -10.602 1 98.19 102 SER A O 1
ATOM 779 N N . LEU A 1 103 ? 3.225 -7.113 -9.812 1 98.62 103 LEU A N 1
ATOM 780 C CA . LEU A 1 103 ? 2.766 -7.125 -8.43 1 98.62 103 LEU A CA 1
ATOM 781 C C . LEU A 1 103 ? 2.994 -5.77 -7.773 1 98.62 103 LEU A C 1
ATOM 783 O O . LEU A 1 103 ? 4.113 -5.254 -7.773 1 98.62 103 LEU A O 1
ATOM 787 N N . SER A 1 104 ? 1.935 -5.23 -7.273 1 98.69 104 SER A N 1
ATOM 788 C CA . SER A 1 104 ? 2.062 -3.994 -6.508 1 98.69 104 SER A CA 1
ATOM 789 C C . SER A 1 104 ? 1.554 -4.168 -5.082 1 98.69 104 SER A C 1
ATOM 791 O O . SER A 1 104 ? 0.68 -5 -4.828 1 98.69 104 SER A O 1
ATOM 793 N N . GLY A 1 105 ? 2.139 -3.465 -4.18 1 98.31 105 GLY A N 1
ATOM 794 C CA . GLY A 1 105 ? 1.758 -3.418 -2.777 1 98.31 105 GLY A CA 1
ATOM 795 C C . GLY A 1 105 ? 2.154 -2.125 -2.092 1 98.31 105 GLY A C 1
ATOM 796 O O . GLY A 1 105 ? 3.021 -1.397 -2.582 1 98.31 105 GLY A O 1
ATOM 797 N N . GLY A 1 106 ? 1.511 -1.868 -0.971 1 98.19 106 GLY A N 1
ATOM 798 C CA . GLY A 1 106 ? 1.818 -0.664 -0.217 1 98.19 106 GLY A CA 1
ATOM 799 C C . GLY A 1 106 ? 0.986 -0.52 1.044 1 98.19 106 GLY A C 1
ATOM 800 O O . GLY A 1 106 ? -0.035 -1.191 1.199 1 98.19 106 GLY A O 1
ATOM 801 N N . ALA A 1 107 ? 1.455 0.345 1.904 1 98.12 107 ALA A N 1
ATOM 802 C CA . ALA A 1 107 ? 0.777 0.628 3.166 1 98.12 107 ALA A CA 1
ATOM 803 C C . ALA A 1 107 ? 1.307 1.911 3.799 1 98.12 107 ALA A C 1
ATOM 805 O O . ALA A 1 107 ? 2.383 2.393 3.434 1 98.12 107 ALA A O 1
ATOM 806 N N . MET A 1 108 ? 0.476 2.422 4.723 1 98.06 108 MET A N 1
ATOM 807 C CA . MET A 1 108 ? 0.93 3.518 5.578 1 98.06 108 MET A CA 1
ATOM 808 C C . MET A 1 108 ? 1.525 2.984 6.875 1 98.06 108 MET A C 1
ATOM 810 O O . MET A 1 108 ? 1.061 1.974 7.406 1 98.06 108 MET A O 1
ATOM 814 N N . VAL A 1 109 ? 2.553 3.74 7.332 1 97.88 109 VAL A N 1
ATOM 815 C CA . VAL A 1 109 ? 3.258 3.312 8.539 1 97.88 109 VAL A CA 1
ATOM 816 C C . VAL A 1 109 ? 3.645 4.531 9.367 1 97.88 109 VAL A C 1
ATOM 818 O O . VAL A 1 109 ? 4.078 5.551 8.828 1 97.88 109 VAL A O 1
ATOM 821 N N . ARG A 1 110 ? 3.426 4.422 10.688 1 97.94 110 ARG A N 1
ATOM 822 C CA . ARG A 1 110 ? 3.963 5.422 11.602 1 97.94 110 ARG A CA 1
ATOM 823 C C . ARG A 1 110 ? 5.426 5.141 11.922 1 97.94 110 ARG A C 1
ATOM 825 O O . ARG A 1 110 ? 5.781 4.02 12.289 1 97.94 110 ARG A O 1
ATOM 832 N N . LEU A 1 111 ? 6.262 6.227 11.797 1 98.44 111 LEU A N 1
ATOM 833 C CA . LEU A 1 111 ? 7.688 6.031 12.031 1 98.44 111 LEU A CA 1
ATOM 834 C C . LEU A 1 111 ? 8.219 7.043 13.039 1 98.44 111 LEU A C 1
ATOM 836 O O . LEU A 1 111 ? 7.777 8.195 13.055 1 98.44 111 LEU A O 1
ATOM 840 N N . GLU A 1 112 ? 9.102 6.57 13.883 1 98.06 112 GLU A N 1
ATOM 841 C CA . GLU A 1 112 ? 9.953 7.391 14.742 1 98.06 112 GLU A CA 1
ATOM 842 C C . GLU A 1 112 ? 11.383 7.449 14.219 1 98.06 112 GLU A C 1
ATOM 844 O O . GLU A 1 112 ? 11.805 6.578 13.453 1 98.06 112 GLU A O 1
ATOM 849 N N . PRO A 1 113 ? 12.102 8.477 14.633 1 97.81 113 PRO A N 1
ATOM 850 C CA . PRO A 1 113 ? 13.492 8.547 14.156 1 97.81 113 PRO A CA 1
ATOM 851 C C . PRO A 1 113 ? 14.258 7.246 14.391 1 97.81 113 PRO A C 1
ATOM 853 O O . PRO A 1 113 ? 14.109 6.621 15.445 1 97.81 113 PRO A O 1
ATOM 856 N N . GLU A 1 114 ? 14.977 6.777 13.398 1 98.62 114 GLU A N 1
ATOM 857 C CA . GLU A 1 114 ? 15.852 5.609 13.398 1 98.62 114 GLU A CA 1
ATOM 858 C C . GLU A 1 114 ? 15.078 4.34 13.047 1 98.62 114 GLU A C 1
ATOM 860 O O . GLU A 1 114 ? 15.672 3.281 12.836 1 98.62 114 GLU A O 1
ATOM 865 N N . ASP A 1 115 ? 13.734 4.43 13.016 1 98.81 115 ASP A N 1
ATOM 866 C CA . ASP A 1 115 ? 13.008 3.307 12.43 1 98.81 115 ASP A CA 1
ATOM 867 C C . ASP A 1 115 ? 13.469 3.051 10.992 1 98.81 115 ASP A C 1
ATOM 869 O O . ASP A 1 115 ? 13.781 3.99 10.258 1 98.81 115 ASP A O 1
ATOM 873 N N . GLN A 1 116 ? 13.469 1.798 10.625 1 98.88 116 GLN A N 1
ATOM 874 C CA . GLN A 1 116 ? 13.859 1.444 9.266 1 98.88 116 GLN A CA 1
ATOM 875 C C . GLN A 1 116 ? 12.758 0.656 8.562 1 98.88 116 GLN A C 1
ATOM 877 O O . GLN A 1 116 ? 12.062 -0.142 9.195 1 98.88 116 GLN A O 1
ATOM 882 N N . VAL A 1 117 ? 12.57 0.944 7.262 1 98.88 117 VAL A N 1
ATOM 883 C CA . VAL A 1 117 ? 11.625 0.222 6.418 1 98.88 117 VAL A CA 1
ATOM 884 C C . VAL A 1 117 ? 12.336 -0.307 5.176 1 98.88 117 VAL A C 1
ATOM 886 O O . VAL A 1 117 ? 13.148 0.398 4.574 1 98.88 117 VAL A O 1
ATOM 889 N N . TRP A 1 118 ? 12.086 -1.573 4.836 1 98.75 118 TRP A N 1
ATOM 890 C CA . TRP A 1 118 ? 12.656 -2.148 3.621 1 98.75 118 TRP A CA 1
ATOM 891 C C . TRP A 1 118 ? 11.734 -3.213 3.039 1 98.75 118 TRP A C 1
ATOM 893 O O . TRP A 1 118 ? 10.68 -3.51 3.609 1 98.75 118 TRP A O 1
ATOM 903 N N . VAL A 1 119 ? 12.023 -3.662 1.844 1 98.31 119 VAL A N 1
ATOM 904 C CA . VAL A 1 119 ? 11.32 -4.738 1.16 1 98.31 119 VAL A CA 1
ATOM 905 C C . VAL A 1 119 ? 12.133 -6.031 1.254 1 98.31 119 VAL A C 1
ATOM 907 O O . VAL A 1 119 ? 13.352 -6.012 1.115 1 98.31 119 VAL A O 1
ATOM 910 N N . GLN A 1 120 ? 11.508 -7.141 1.512 1 96.88 120 GLN A N 1
ATOM 911 C CA . GLN A 1 120 ? 12.211 -8.414 1.487 1 96.88 120 GLN A CA 1
ATOM 912 C C . GLN A 1 120 ? 11.312 -9.539 0.969 1 96.88 120 GLN A C 1
ATOM 914 O O . GLN A 1 120 ? 10.094 -9.477 1.127 1 96.88 120 GLN A O 1
ATOM 919 N N . VAL A 1 121 ? 11.961 -10.469 0.3 1 93.75 121 VAL A N 1
ATOM 920 C CA . VAL A 1 121 ? 11.266 -11.711 -0.013 1 93.75 121 VAL A CA 1
ATOM 921 C C . VAL A 1 121 ? 11.125 -12.555 1.252 1 93.75 121 VAL A C 1
ATOM 923 O O . VAL A 1 121 ? 12.117 -12.922 1.879 1 93.75 121 VAL A O 1
ATOM 926 N N . GLY A 1 122 ? 9.898 -12.883 1.626 1 89.94 122 GLY A N 1
ATOM 927 C CA . GLY A 1 122 ? 9.641 -13.539 2.898 1 89.94 122 GLY A CA 1
ATOM 928 C C . GLY A 1 122 ? 9.438 -15.039 2.768 1 89.94 122 GLY A C 1
ATOM 929 O O . GLY A 1 122 ? 9.398 -15.75 3.77 1 89.94 122 GLY A O 1
ATOM 930 N N . VAL A 1 123 ? 9.211 -15.414 1.578 1 88.5 123 VAL A N 1
ATOM 931 C CA . VAL A 1 123 ? 9.016 -16.844 1.321 1 88.5 123 VAL A CA 1
ATOM 932 C C . VAL A 1 123 ? 10.008 -17.312 0.256 1 88.5 123 VAL A C 1
ATOM 934 O O . VAL A 1 123 ? 9.922 -16.891 -0.903 1 88.5 123 VAL A O 1
ATOM 937 N N . GLY A 1 124 ? 10.93 -18.094 0.571 1 83.94 124 GLY A N 1
ATOM 938 C CA . GLY A 1 124 ? 12.141 -18.453 -0.163 1 83.94 124 GLY A CA 1
ATOM 939 C C . GLY A 1 124 ? 11.859 -18.906 -1.584 1 83.94 124 GLY A C 1
ATOM 940 O O . GLY A 1 124 ? 12.703 -18.75 -2.467 1 83.94 124 GLY A O 1
ATOM 941 N N . ASP A 1 125 ? 10.812 -19.469 -1.923 1 89.81 125 ASP A N 1
ATOM 942 C CA . ASP A 1 125 ? 10.586 -20 -3.262 1 89.81 125 ASP A CA 1
ATOM 943 C C . ASP A 1 125 ? 9.922 -18.969 -4.16 1 89.81 125 ASP A C 1
ATOM 945 O O . ASP A 1 125 ? 9.82 -19.156 -5.375 1 89.81 125 ASP A O 1
ATOM 949 N N . TYR A 1 126 ? 9.57 -17.875 -3.645 1 94.19 126 TYR A N 1
ATOM 950 C CA . TYR A 1 126 ? 8.828 -16.906 -4.43 1 94.19 126 TYR A CA 1
ATOM 951 C C . TYR A 1 126 ? 9.664 -15.648 -4.664 1 94.19 126 TYR A C 1
ATOM 953 O O . TYR A 1 126 ? 9.344 -14.57 -4.156 1 94.19 126 TYR A O 1
ATOM 961 N N . ILE A 1 127 ? 10.672 -15.828 -5.566 1 95.06 127 ILE A N 1
ATOM 962 C CA . ILE A 1 127 ? 11.758 -14.867 -5.727 1 95.06 127 ILE A CA 1
ATOM 963 C C . ILE A 1 127 ? 11.648 -14.188 -7.09 1 95.06 127 ILE A C 1
ATOM 965 O O . ILE A 1 127 ? 12.656 -13.766 -7.664 1 95.06 127 ILE A O 1
ATOM 969 N N . GLY A 1 128 ? 10.492 -14.062 -7.641 1 96.25 128 GLY A N 1
ATOM 970 C CA . GLY A 1 128 ? 10.336 -13.727 -9.047 1 96.25 128 GLY A CA 1
ATOM 971 C C . GLY A 1 128 ? 10.422 -12.234 -9.32 1 96.25 128 GLY A C 1
ATOM 972 O O . GLY A 1 128 ? 9.867 -11.75 -10.305 1 96.25 128 GLY A O 1
ATOM 973 N N . ILE A 1 129 ? 11.094 -11.477 -8.492 1 96.44 129 ILE A N 1
ATOM 974 C CA . ILE A 1 129 ? 11.242 -10.047 -8.766 1 96.44 129 ILE A CA 1
ATOM 975 C C . ILE A 1 129 ? 12.211 -9.844 -9.922 1 96.44 129 ILE A C 1
ATOM 977 O O . ILE A 1 129 ? 13.266 -10.477 -9.977 1 96.44 129 ILE A O 1
ATOM 981 N N . TYR A 1 130 ? 11.766 -8.938 -10.805 1 95.62 130 TYR A N 1
ATOM 982 C CA . TYR A 1 130 ? 12.469 -8.82 -12.078 1 95.62 130 TYR A CA 1
ATOM 983 C C . TYR A 1 130 ? 12.633 -7.359 -12.477 1 95.62 130 TYR A C 1
ATOM 985 O O . TYR A 1 130 ? 11.859 -6.5 -12.047 1 95.62 130 TYR A O 1
ATOM 993 N N . ALA A 1 131 ? 13.688 -7.035 -13.164 1 96.25 131 ALA A N 1
ATOM 994 C CA . ALA A 1 131 ? 13.938 -5.754 -13.82 1 96.25 131 ALA A CA 1
ATOM 995 C C . ALA A 1 131 ? 14.758 -5.941 -15.094 1 96.25 131 ALA A C 1
ATOM 997 O O . ALA A 1 131 ? 15.672 -6.766 -15.133 1 96.25 131 ALA A O 1
ATOM 998 N N . SER A 1 132 ? 14.398 -5.191 -16.094 1 93.5 132 SER A N 1
ATOM 999 C CA . SER A 1 132 ? 15.133 -5.133 -17.359 1 93.5 132 SER A CA 1
ATOM 1000 C C . SER A 1 132 ? 15.086 -3.732 -17.953 1 93.5 132 SER A C 1
ATOM 1002 O O . SER A 1 132 ? 14.719 -2.771 -17.281 1 93.5 132 SER A O 1
ATOM 1004 N N . ILE A 1 133 ? 15.508 -3.598 -19.203 1 90.75 133 ILE A N 1
ATOM 1005 C CA . ILE A 1 133 ? 15.586 -2.305 -19.875 1 90.75 133 ILE A CA 1
ATOM 1006 C C . ILE A 1 133 ? 14.188 -1.707 -20.016 1 90.75 133 ILE A C 1
ATOM 1008 O O . ILE A 1 133 ? 14.008 -0.493 -19.891 1 90.75 133 ILE A O 1
ATOM 1012 N N . LYS A 1 134 ? 13.117 -2.484 -20.219 1 92.88 134 LYS A N 1
ATOM 1013 C CA . LYS A 1 134 ? 11.797 -1.933 -20.5 1 92.88 134 LYS A CA 1
ATOM 1014 C C . LYS A 1 134 ? 10.805 -2.279 -19.406 1 92.88 134 LYS A C 1
ATOM 1016 O O . LYS A 1 134 ? 9.602 -2.053 -19.547 1 92.88 134 LYS A O 1
ATOM 1021 N N . THR A 1 135 ? 11.195 -2.912 -18.406 1 95.69 135 THR A N 1
ATOM 1022 C CA . THR A 1 135 ? 10.336 -3.201 -17.266 1 95.69 135 THR A CA 1
ATOM 1023 C C . THR A 1 135 ? 11.086 -2.984 -15.953 1 95.69 135 THR A C 1
ATOM 1025 O O . THR A 1 135 ? 12.172 -3.537 -15.75 1 95.69 135 THR A O 1
ATOM 1028 N N . ASP A 1 136 ? 10.492 -2.215 -15.086 1 97.75 136 ASP A N 1
ATOM 1029 C CA . ASP A 1 136 ? 11.156 -1.842 -13.844 1 97.75 136 ASP A CA 1
ATOM 1030 C C . ASP A 1 136 ? 10.438 -2.438 -12.633 1 97.75 136 ASP A C 1
ATOM 1032 O O . ASP A 1 136 ? 9.281 -2.848 -12.734 1 97.75 136 ASP A O 1
ATOM 1036 N N . SER A 1 137 ? 11.117 -2.572 -11.609 1 98.38 137 SER A N 1
ATOM 1037 C CA . SER A 1 137 ? 10.609 -2.711 -10.25 1 98.38 137 SER A CA 1
ATOM 1038 C C . SER A 1 137 ? 11.047 -1.547 -9.367 1 98.38 137 SER A C 1
ATOM 1040 O O . SER A 1 137 ? 12.242 -1.259 -9.266 1 98.38 137 SER A O 1
ATOM 1042 N N . THR A 1 138 ? 10.078 -0.896 -8.703 1 98.69 138 THR A N 1
ATOM 1043 C CA . THR A 1 138 ? 10.391 0.319 -7.961 1 98.69 138 THR A CA 1
ATOM 1044 C C . THR A 1 138 ? 9.938 0.198 -6.512 1 98.69 138 THR A C 1
ATOM 1046 O O . THR A 1 138 ? 9.008 -0.554 -6.207 1 98.69 138 THR A O 1
ATOM 1049 N N . PHE A 1 139 ? 10.656 0.817 -5.668 1 98.81 139 PHE A N 1
ATOM 1050 C CA . PHE A 1 139 ? 10.312 1.029 -4.266 1 98.81 139 PHE A CA 1
ATOM 1051 C C . PHE A 1 139 ? 10.32 2.516 -3.926 1 98.81 139 PHE A C 1
ATOM 1053 O O . PHE A 1 139 ? 11.32 3.203 -4.148 1 98.81 139 PHE A O 1
ATOM 1060 N N . SER A 1 140 ? 9.141 3.035 -3.422 1 98.88 140 SER A N 1
ATOM 1061 C CA . SER A 1 140 ? 9.008 4.449 -3.094 1 98.88 140 SER A CA 1
ATOM 1062 C C . SER A 1 140 ? 8.422 4.637 -1.697 1 98.88 140 SER A C 1
ATOM 1064 O O . SER A 1 140 ? 7.648 3.805 -1.225 1 98.88 140 SER A O 1
ATOM 1066 N N . GLY A 1 141 ? 8.812 5.668 -1.037 1 98.81 141 GLY A N 1
ATOM 1067 C CA . GLY A 1 141 ? 8.273 6.098 0.244 1 98.81 141 GLY A CA 1
ATOM 1068 C C . GLY A 1 141 ? 8.312 7.602 0.432 1 98.81 141 GLY A C 1
ATOM 1069 O O . GLY A 1 141 ? 9.219 8.273 -0.07 1 98.81 141 GLY A O 1
ATOM 1070 N N . PHE A 1 142 ? 7.309 8.102 1.151 1 98.5 142 PHE A N 1
ATOM 1071 C CA . PHE A 1 142 ? 7.309 9.539 1.395 1 98.5 142 PHE A CA 1
ATOM 1072 C C . PHE A 1 142 ? 6.508 9.875 2.646 1 98.5 142 PHE A C 1
ATOM 1074 O O . PHE A 1 142 ? 5.602 9.133 3.027 1 98.5 142 PHE A O 1
ATOM 1081 N N . LEU A 1 143 ? 6.867 11 3.152 1 97.5 143 LEU A N 1
ATOM 1082 C CA . LEU A 1 143 ? 6.195 11.539 4.328 1 97.5 143 LEU A CA 1
ATOM 1083 C C . LEU A 1 143 ? 4.82 12.094 3.961 1 97.5 143 LEU A C 1
ATOM 1085 O O . LEU A 1 143 ? 4.703 12.93 3.059 1 97.5 143 LEU A O 1
ATOM 1089 N N . VAL A 1 144 ? 3.766 11.602 4.668 1 96.38 144 VAL A N 1
ATOM 1090 C CA . VAL A 1 144 ? 2.414 12.117 4.465 1 96.38 144 VAL A CA 1
ATOM 1091 C C . VAL A 1 144 ? 2.168 13.312 5.383 1 96.38 144 VAL A C 1
ATOM 1093 O O . VAL A 1 144 ? 1.729 14.367 4.93 1 96.38 144 VAL A O 1
ATOM 1096 N N . TYR A 1 145 ? 2.518 13.203 6.699 1 92.75 145 TYR A N 1
ATOM 1097 C CA . TYR A 1 145 ? 2.557 14.336 7.617 1 92.75 145 TYR A CA 1
ATOM 1098 C C . TYR A 1 145 ? 3.521 14.07 8.766 1 92.75 145 TYR A C 1
ATOM 1100 O O . TYR A 1 145 ? 3.75 12.914 9.141 1 92.75 145 TYR A O 1
ATOM 1108 N N . SER A 1 146 ? 4 15.219 9.297 1 92.44 146 SER A N 1
ATOM 1109 C CA . SER A 1 146 ? 5.055 15.141 10.305 1 92.44 146 SER A CA 1
ATOM 1110 C C . SER A 1 146 ? 4.504 15.406 11.695 1 92.44 146 SER A C 1
ATOM 1112 O O . SER A 1 146 ? 3.459 16.047 11.852 1 92.44 146 SER A O 1
ATOM 1114 N N . ASP A 1 147 ? 5.223 14.883 12.719 1 89 147 ASP A N 1
ATOM 1115 C CA . ASP A 1 147 ? 4.918 15.18 14.109 1 89 147 ASP A CA 1
ATOM 1116 C C . ASP A 1 147 ? 5.641 16.438 14.578 1 89 147 ASP A C 1
ATOM 1118 O O . ASP A 1 147 ? 5.379 16.953 15.672 1 89 147 ASP A O 1
ATOM 1122 N N . TRP A 1 148 ? 6.648 16.859 13.922 1 75.69 148 TRP A N 1
ATOM 1123 C CA . TRP A 1 148 ? 7.414 18.031 14.305 1 75.69 148 TRP A CA 1
ATOM 1124 C C . TRP A 1 148 ? 6.523 19.281 14.328 1 75.69 148 TRP A C 1
ATOM 1126 O O . TRP A 1 148 ? 6.773 20.219 15.086 1 75.69 148 TRP A O 1
ATOM 1136 N N . HIS A 1 149 ? 5.629 19.438 13.586 1 59.03 149 HIS A N 1
ATOM 1137 C CA . HIS A 1 149 ? 4.879 20.688 13.688 1 59.03 149 HIS A CA 1
ATOM 1138 C C . HIS A 1 149 ? 4.094 20.75 14.992 1 59.03 149 HIS A C 1
ATOM 1140 O O . HIS A 1 149 ? 3.756 21.828 15.469 1 59.03 149 HIS A O 1
ATOM 1146 N N . ASN A 1 150 ? 3.727 19.641 15.688 1 48.38 150 ASN A N 1
ATOM 1147 C CA . ASN A 1 150 ? 3.123 19.766 17 1 48.38 150 ASN A CA 1
ATOM 1148 C C . ASN A 1 150 ? 4.152 20.156 18.062 1 48.38 150 ASN A C 1
ATOM 1150 O O . ASN A 1 150 ? 3.879 20.078 19.266 1 48.38 150 ASN A O 1
ATOM 1154 N N . SER A 1 151 ? 5.398 20.25 17.766 1 42.12 151 SER A N 1
ATOM 1155 C CA . SER A 1 151 ? 6.332 20.641 18.828 1 42.12 151 SER A CA 1
ATOM 1156 C C . SER A 1 151 ? 6.227 22.141 19.125 1 42.12 151 SER A C 1
ATOM 1158 O O . SER A 1 151 ? 5.988 22.938 18.219 1 42.12 151 SER A O 1
ATOM 1160 N N . PRO A 1 152 ? 6.016 22.469 20.531 1 38.78 152 PRO A N 1
ATOM 1161 C CA . PRO A 1 152 ? 6.008 23.859 21 1 38.78 152 PRO A CA 1
ATOM 1162 C C . PRO A 1 152 ? 7.094 24.719 20.328 1 38.78 152 PRO A C 1
ATOM 1164 O O . PRO A 1 152 ? 7.105 25.938 20.5 1 38.78 152 PRO A O 1
ATOM 1167 N N . VAL A 1 153 ? 8.141 24.172 20 1 34.53 153 VAL A N 1
ATOM 1168 C CA . VAL A 1 153 ? 9.102 25.188 19.578 1 34.53 153 VAL A CA 1
ATOM 1169 C C . VAL A 1 153 ? 8.555 25.953 18.375 1 34.53 153 VAL A C 1
ATOM 1171 O O . VAL A 1 153 ? 8.992 27.062 18.094 1 34.53 153 VAL A O 1
ATOM 1174 N N . PHE A 1 154 ? 7.797 25.25 17.672 1 35.94 154 PHE A N 1
ATOM 1175 C CA . PHE A 1 154 ? 7.273 26.141 16.641 1 35.94 154 PHE A CA 1
ATOM 1176 C C . PHE A 1 154 ? 6.047 26.891 17.156 1 35.94 154 PHE A C 1
ATOM 1178 O O . PHE A 1 154 ? 5.402 27.625 16.406 1 35.94 154 PHE A O 1
ATOM 1185 N N . ALA A 1 155 ? 5.617 26.594 18.312 1 30.39 155 ALA A N 1
ATOM 1186 C CA . ALA A 1 155 ? 4.645 27.453 18.984 1 30.39 155 ALA A CA 1
ATOM 1187 C C . ALA A 1 155 ? 5.324 28.672 19.609 1 30.39 155 ALA A C 1
ATOM 1189 O O . ALA A 1 155 ? 6.465 28.578 20.078 1 30.39 155 ALA A O 1
ATOM 1190 N N . MET B 1 1 ? 7.707 52.375 19.188 1 29.48 1 MET B N 1
ATOM 1191 C CA . MET B 1 1 ? 8.086 50.969 19.219 1 29.48 1 MET B CA 1
ATOM 1192 C C . MET B 1 1 ? 6.867 50.094 19 1 29.48 1 MET B C 1
ATOM 1194 O O . MET B 1 1 ? 5.934 50.094 19.812 1 29.48 1 MET B O 1
ATOM 1198 N N . GLY B 1 2 ? 6.453 49.875 17.797 1 29.75 2 GLY B N 1
ATOM 1199 C CA . GLY B 1 2 ? 5.215 49.188 17.453 1 29.75 2 GLY B CA 1
ATOM 1200 C C . GLY B 1 2 ? 5.156 47.781 17.953 1 29.75 2 GLY B C 1
ATOM 1201 O O . GLY B 1 2 ? 6.195 47.156 18.203 1 29.75 2 GLY B O 1
ATOM 1202 N N . ALA B 1 3 ? 4.238 47.375 18.781 1 37.34 3 ALA B N 1
ATOM 1203 C CA . ALA B 1 3 ? 4.012 46.031 19.328 1 37.34 3 ALA B CA 1
ATOM 1204 C C . ALA B 1 3 ? 4.199 44.969 18.25 1 37.34 3 ALA B C 1
ATOM 1206 O O . ALA B 1 3 ? 3.844 45.156 17.078 1 37.34 3 ALA B O 1
ATOM 1207 N N . THR B 1 4 ? 5.379 44.25 18.188 1 40.66 4 THR B N 1
ATOM 1208 C CA . THR B 1 4 ? 5.5 43.062 17.344 1 40.66 4 THR B CA 1
ATOM 1209 C C . THR B 1 4 ? 4.172 42.312 17.266 1 40.66 4 THR B C 1
ATOM 1211 O O . THR B 1 4 ? 3.547 42.031 18.297 1 40.66 4 THR B O 1
ATOM 1214 N N . GLY B 1 5 ? 3.387 42.344 16.234 1 37 5 GLY B N 1
ATOM 1215 C CA . GLY B 1 5 ? 2.156 41.594 16.047 1 37 5 GLY B CA 1
ATOM 1216 C C . GLY B 1 5 ? 2.256 40.156 16.516 1 37 5 GLY B C 1
ATOM 1217 O O . GLY B 1 5 ? 3.354 39.656 16.766 1 37 5 GLY B O 1
ATOM 1218 N N . PRO B 1 6 ? 1.202 39.625 17.172 1 38.78 6 PRO B N 1
ATOM 1219 C CA . PRO B 1 6 ? 1.215 38.25 17.672 1 38.78 6 PRO B CA 1
ATOM 1220 C C . PRO B 1 6 ? 1.934 37.281 16.719 1 38.78 6 PRO B C 1
ATOM 1222 O O . PRO B 1 6 ? 2.01 37.531 15.516 1 38.78 6 PRO B O 1
ATOM 1225 N N . ALA B 1 7 ? 3.033 36.625 17.031 1 40.25 7 ALA B N 1
ATOM 1226 C CA . ALA B 1 7 ? 3.662 35.562 16.281 1 40.25 7 ALA B CA 1
ATOM 1227 C C . ALA B 1 7 ? 2.615 34.688 15.578 1 40.25 7 ALA B C 1
ATOM 1229 O O . ALA B 1 7 ? 1.644 34.25 16.188 1 40.25 7 ALA B O 1
ATOM 1230 N N . GLY B 1 8 ? 2.232 34.969 14.375 1 39.34 8 GLY B N 1
ATOM 1231 C CA . GLY B 1 8 ? 1.294 34.156 13.641 1 39.34 8 GLY B CA 1
ATOM 1232 C C . GLY B 1 8 ? 1.448 32.656 13.938 1 39.34 8 GLY B C 1
ATOM 1233 O O . GLY B 1 8 ? 2.562 32.125 13.93 1 39.34 8 GLY B O 1
ATOM 1234 N N . GLU B 1 9 ? 0.688 32.094 14.883 1 43.62 9 GLU B N 1
ATOM 1235 C CA . GLU B 1 9 ? 0.623 30.688 15.258 1 43.62 9 GLU B CA 1
ATOM 1236 C C . GLU B 1 9 ? 0.786 29.781 14.047 1 43.62 9 GLU B C 1
ATOM 1238 O O . GLU B 1 9 ? 0.069 29.922 13.055 1 43.62 9 GLU B O 1
ATOM 1243 N N . CYS B 1 10 ? 1.988 29.547 13.484 1 50.5 10 CYS B N 1
ATOM 1244 C CA . CYS B 1 10 ? 2.219 28.594 12.414 1 50.5 10 CYS B CA 1
ATOM 1245 C C . CYS B 1 10 ? 1.37 27.344 12.609 1 50.5 10 CYS B C 1
ATOM 1247 O O . CYS B 1 10 ? 1.518 26.641 13.617 1 50.5 10 CYS B O 1
ATOM 1249 N N . SER B 1 11 ? -0.013 27.375 12.328 1 56.31 11 SER B N 1
ATOM 1250 C CA . SER B 1 11 ? -1.057 26.359 12.484 1 56.31 11 SER B CA 1
ATOM 1251 C C . SER B 1 11 ? -0.59 25 11.977 1 56.31 11 SER B C 1
ATOM 1253 O O . SER B 1 11 ? 0.253 24.922 11.086 1 56.31 11 SER B O 1
ATOM 1255 N N . VAL B 1 12 ? -0.71 23.953 12.859 1 65.38 12 VAL B N 1
ATOM 1256 C CA . VAL B 1 12 ? -0.479 22.547 12.539 1 65.38 12 VAL B CA 1
ATOM 1257 C C . VAL B 1 12 ? -1.258 22.156 11.281 1 65.38 12 VAL B C 1
ATOM 1259 O O . VAL B 1 12 ? -2.469 22.375 11.203 1 65.38 12 VAL B O 1
ATOM 1262 N N . PRO B 1 13 ? -0.437 21.734 10.273 1 77.5 13 PRO B N 1
ATOM 1263 C CA . PRO B 1 13 ? -1.171 21.344 9.07 1 77.5 13 PRO B CA 1
ATOM 1264 C C . PRO B 1 13 ? -2.17 20.219 9.336 1 77.5 13 PRO B C 1
ATOM 1266 O O . PRO B 1 13 ? -1.932 19.359 10.195 1 77.5 13 PRO B O 1
ATOM 1269 N N . PRO B 1 14 ? -3.361 20.328 8.742 1 86.75 14 PRO B N 1
ATOM 1270 C CA . PRO B 1 14 ? -4.371 19.281 8.898 1 86.75 14 PRO B CA 1
ATOM 1271 C C . PRO B 1 14 ? -3.855 17.906 8.492 1 86.75 14 PRO B C 1
ATOM 1273 O O . PRO B 1 14 ? -3.086 17.781 7.539 1 86.75 14 PRO B O 1
ATOM 1276 N N . ARG B 1 15 ? -4.289 16.938 9.305 1 92.44 15 ARG B N 1
ATOM 1277 C CA . ARG B 1 15 ? -3.875 15.547 9.094 1 92.44 15 ARG B CA 1
ATOM 1278 C C . ARG B 1 15 ? -5.082 14.641 8.898 1 92.44 15 ARG B C 1
ATOM 1280 O O . ARG B 1 15 ? -6.086 14.773 9.602 1 92.44 15 ARG B O 1
ATOM 1287 N N . SER B 1 16 ? -4.945 13.797 7.906 1 97 16 SER B N 1
ATOM 1288 C CA . SER B 1 16 ? -5.922 12.727 7.711 1 97 16 SER B CA 1
ATOM 1289 C C . SER B 1 16 ? -5.332 11.578 6.906 1 97 16 SER B C 1
ATOM 1291 O O . SER B 1 16 ? -4.945 11.758 5.75 1 97 16 SER B O 1
ATOM 1293 N N . ALA B 1 17 ? -5.203 10.414 7.551 1 98.56 17 ALA B N 1
ATOM 1294 C CA . ALA B 1 17 ? -4.637 9.242 6.895 1 98.56 17 ALA B CA 1
ATOM 1295 C C . ALA B 1 17 ? -5.07 7.957 7.598 1 98.56 17 ALA B C 1
ATOM 1297 O O . ALA B 1 17 ? -5.309 7.957 8.805 1 98.56 17 ALA B O 1
ATOM 1298 N N . PHE B 1 18 ? -5.152 6.938 6.832 1 98.75 18 PHE B N 1
ATOM 1299 C CA . PHE B 1 18 ? -5.402 5.621 7.41 1 98.75 18 PHE B CA 1
ATOM 1300 C C . PHE B 1 18 ? -4.855 4.523 6.508 1 98.75 18 PHE B C 1
ATOM 1302 O O . PHE B 1 18 ? -4.625 4.746 5.316 1 98.75 18 PHE B O 1
ATOM 1309 N N . SER B 1 19 ? -4.609 3.381 7.086 1 98.81 19 SER B N 1
ATOM 1310 C CA . SER B 1 19 ? -4.301 2.123 6.414 1 98.81 19 SER B CA 1
ATOM 1311 C C . SER B 1 19 ? -4.852 0.931 7.191 1 98.81 19 SER B C 1
ATOM 1313 O O . SER B 1 19 ? -4.77 0.896 8.422 1 98.81 19 SER B O 1
ATOM 1315 N N . ALA B 1 20 ? -5.43 0.064 6.453 1 98.69 20 ALA B N 1
ATOM 1316 C CA . ALA B 1 20 ? -5.992 -1.126 7.086 1 98.69 20 ALA B CA 1
ATOM 1317 C C . ALA B 1 20 ? -5.887 -2.338 6.164 1 98.69 20 ALA B C 1
ATOM 1319 O O . ALA B 1 20 ? -5.781 -2.191 4.945 1 98.69 20 ALA B O 1
ATOM 1320 N N . LYS B 1 21 ? -5.898 -3.553 6.742 1 98.19 21 LYS B N 1
ATOM 1321 C CA . LYS B 1 21 ? -5.867 -4.824 6.027 1 98.19 21 LYS B CA 1
ATOM 1322 C C . LYS B 1 21 ? -7.152 -5.617 6.258 1 98.19 21 LYS B C 1
ATOM 1324 O O . LYS B 1 21 ? -7.875 -5.367 7.227 1 98.19 21 LYS B O 1
ATOM 1329 N N . ARG B 1 22 ? -7.344 -6.551 5.359 1 96.38 22 ARG B N 1
ATOM 1330 C CA . ARG B 1 22 ? -8.461 -7.477 5.539 1 96.38 22 ARG B CA 1
ATOM 1331 C C . ARG B 1 22 ? -8.031 -8.703 6.34 1 96.38 22 ARG B C 1
ATOM 1333 O O . ARG B 1 22 ? -6.934 -9.227 6.137 1 96.38 22 ARG B O 1
ATOM 1340 N N . SER B 1 23 ? -8.883 -9.094 7.258 1 94.81 23 SER B N 1
ATOM 1341 C CA . SER B 1 23 ? -8.672 -10.383 7.91 1 94.81 23 SER B CA 1
ATOM 1342 C C . SER B 1 23 ? -9.039 -11.539 6.988 1 94.81 23 SER B C 1
ATOM 1344 O O . SER B 1 23 ? -9.867 -11.383 6.09 1 94.81 23 SER B O 1
ATOM 1346 N N . GLU B 1 24 ? -8.383 -12.609 7.266 1 92.75 24 GLU B N 1
ATOM 1347 C CA . GLU B 1 24 ? -8.758 -13.805 6.527 1 92.75 24 GLU B CA 1
ATOM 1348 C C . GLU B 1 24 ? -10.219 -14.172 6.781 1 92.75 24 GLU B C 1
ATOM 1350 O O . GLU B 1 24 ? -10.695 -14.094 7.918 1 92.75 24 GLU B O 1
ATOM 1355 N N . SER B 1 25 ? -10.875 -14.484 5.672 1 88.38 25 SER B N 1
ATOM 1356 C CA . SER B 1 25 ? -12.281 -14.852 5.789 1 88.38 25 SER B CA 1
ATOM 1357 C C . SER B 1 25 ? -12.672 -15.875 4.723 1 88.38 25 SER B C 1
ATOM 1359 O O . SER B 1 25 ? -12.141 -15.844 3.607 1 88.38 25 SER B O 1
ATOM 1361 N N . ARG B 1 26 ? -13.57 -16.719 5.086 1 85.31 26 ARG B N 1
ATOM 1362 C CA . ARG B 1 26 ? -14.109 -17.672 4.121 1 85.31 26 ARG B CA 1
ATOM 1363 C C . ARG B 1 26 ? -15.469 -17.219 3.6 1 85.31 26 ARG B C 1
ATOM 1365 O O . ARG B 1 26 ? -16.031 -17.828 2.689 1 85.31 26 ARG B O 1
ATOM 1372 N N . VAL B 1 27 ? -15.93 -16.109 4.191 1 85.19 27 VAL B N 1
ATOM 1373 C CA . VAL B 1 27 ? -17.234 -15.57 3.787 1 85.19 27 VAL B CA 1
ATOM 1374 C C . VAL B 1 27 ? -17.047 -14.641 2.586 1 85.19 27 VAL B C 1
ATOM 1376 O O . VAL B 1 27 ? -16.234 -13.719 2.625 1 85.19 27 VAL B O 1
ATOM 1379 N N . PRO B 1 28 ? -17.812 -15 1.53 1 86.44 28 PRO B N 1
ATOM 1380 C CA . PRO B 1 28 ? -17.734 -14.094 0.382 1 86.44 28 PRO B CA 1
ATOM 1381 C C . PRO B 1 28 ? -18.156 -12.672 0.723 1 86.44 28 PRO B C 1
ATOM 1383 O O . PRO B 1 28 ? -19.062 -12.469 1.522 1 86.44 28 PRO B O 1
ATOM 1386 N N . PRO B 1 29 ? -17.5 -11.719 0.135 1 87.38 29 PRO B N 1
ATOM 1387 C CA . PRO B 1 29 ? -17.906 -10.336 0.368 1 87.38 29 PRO B CA 1
ATOM 1388 C C . PRO B 1 29 ? -19.297 -10.023 -0.192 1 87.38 29 PRO B C 1
ATOM 1390 O O . PRO B 1 29 ? -19.688 -10.594 -1.212 1 87.38 29 PRO B O 1
ATOM 1393 N N . PRO B 1 30 ? -19.969 -9.188 0.557 1 83.88 30 PRO B N 1
ATOM 1394 C CA . PRO B 1 30 ? -21.266 -8.773 0.022 1 83.88 30 PRO B CA 1
ATOM 1395 C C . PRO B 1 30 ? -21.141 -7.93 -1.246 1 83.88 30 PRO B C 1
ATOM 1397 O O . PRO B 1 30 ? -20.141 -7.238 -1.438 1 83.88 30 PRO B O 1
ATOM 1400 N N . SER B 1 31 ? -22.141 -8.039 -2.086 1 85.38 31 SER B N 1
ATOM 1401 C CA . SER B 1 31 ? -22.172 -7.207 -3.283 1 85.38 31 SER B CA 1
ATOM 1402 C C . SER B 1 31 ? -22.766 -5.828 -2.982 1 85.38 31 SER B C 1
ATOM 1404 O O . SER B 1 31 ? -23.734 -5.711 -2.246 1 85.38 31 SER B O 1
ATOM 1406 N N . ASP B 1 32 ? -22.172 -4.809 -3.592 1 89 32 ASP B N 1
ATOM 1407 C CA . ASP B 1 32 ? -22.672 -3.436 -3.562 1 89 32 ASP B CA 1
ATOM 1408 C C . ASP B 1 32 ? -22.734 -2.904 -2.133 1 89 32 ASP B C 1
ATOM 1410 O O . ASP B 1 32 ? -23.719 -2.287 -1.737 1 89 32 ASP B O 1
ATOM 1414 N N . ALA B 1 33 ? -21.875 -3.406 -1.339 1 93.94 33 ALA B N 1
ATOM 1415 C CA . ALA B 1 33 ? -21.734 -2.924 0.033 1 93.94 33 ALA B CA 1
ATOM 1416 C C . ALA B 1 33 ? -20.266 -2.699 0.385 1 93.94 33 ALA B C 1
ATOM 1418 O O . ALA B 1 33 ? -19.391 -3.32 -0.203 1 93.94 33 ALA B O 1
ATOM 1419 N N . PRO B 1 34 ? -20.031 -1.815 1.342 1 96.88 34 PRO B N 1
ATOM 1420 C CA . PRO B 1 34 ? -18.641 -1.59 1.734 1 96.88 34 PRO B CA 1
ATOM 1421 C C . PRO B 1 34 ? -17.938 -2.867 2.195 1 96.88 34 PRO B C 1
ATOM 1423 O O . PRO B 1 34 ? -18.547 -3.693 2.881 1 96.88 34 PRO B O 1
ATOM 1426 N N . LEU B 1 35 ? -16.797 -3.098 1.73 1 95.5 35 LEU B N 1
ATOM 1427 C CA . LEU B 1 35 ? -15.93 -4.18 2.176 1 95.5 35 LEU B CA 1
ATOM 1428 C C . LEU B 1 35 ? -15.078 -3.742 3.363 1 95.5 35 LEU B C 1
ATOM 1430 O O . LEU B 1 35 ? -14.203 -2.889 3.225 1 95.5 35 LEU B O 1
ATOM 1434 N N . PRO B 1 36 ? -15.289 -4.316 4.527 1 95.62 36 PRO B N 1
ATOM 1435 C CA . PRO B 1 36 ? -14.5 -3.896 5.684 1 95.62 36 PRO B CA 1
ATOM 1436 C C . PRO B 1 36 ? -13.055 -4.395 5.625 1 95.62 36 PRO B C 1
ATOM 1438 O O . PRO B 1 36 ? -12.82 -5.574 5.352 1 95.62 36 PRO B O 1
ATOM 1441 N N . PHE B 1 37 ? -12.086 -3.568 5.719 1 97.75 37 PHE B N 1
ATOM 1442 C CA . PHE B 1 37 ? -10.711 -3.852 6.102 1 97.75 37 PHE B CA 1
ATOM 1443 C C . PHE B 1 37 ? -10.516 -3.643 7.598 1 97.75 37 PHE B C 1
ATOM 1445 O O . PHE B 1 37 ? -10.312 -2.514 8.055 1 97.75 37 PHE B O 1
ATOM 1452 N N . ASP B 1 38 ? -10.492 -4.723 8.32 1 97.5 38 ASP B N 1
ATOM 1453 C CA . ASP B 1 38 ? -10.812 -4.633 9.742 1 97.5 38 ASP B CA 1
ATOM 1454 C C . ASP B 1 38 ? -9.547 -4.598 10.586 1 97.5 38 ASP B C 1
ATOM 1456 O O . ASP B 1 38 ? -9.602 -4.316 11.789 1 97.5 38 ASP B O 1
ATOM 1460 N N . ARG B 1 39 ? -8.375 -4.824 10.07 1 97.5 39 ARG B N 1
ATOM 1461 C CA . ARG B 1 39 ? -7.113 -4.742 10.797 1 97.5 39 ARG B CA 1
ATOM 1462 C C . ARG B 1 39 ? -6.406 -3.42 10.531 1 97.5 39 ARG B C 1
ATOM 1464 O O . ARG B 1 39 ? -5.691 -3.281 9.531 1 97.5 39 ARG B O 1
ATOM 1471 N N . VAL B 1 40 ? -6.465 -2.566 11.5 1 98.12 40 VAL B N 1
ATOM 1472 C CA . VAL B 1 40 ? -5.988 -1.2 11.305 1 98.12 40 VAL B CA 1
ATOM 1473 C C . VAL B 1 40 ? -4.473 -1.149 11.5 1 98.12 40 VAL B C 1
ATOM 1475 O O . VAL B 1 40 ? -3.953 -1.622 12.516 1 98.12 40 VAL B O 1
ATOM 1478 N N . LEU B 1 41 ? -3.768 -0.611 10.539 1 97.75 41 LEU B N 1
ATOM 1479 C CA . LEU B 1 41 ? -2.338 -0.334 10.633 1 97.75 41 LEU B CA 1
ATOM 1480 C C . LEU B 1 41 ? -2.092 1.084 11.141 1 97.75 41 LEU B C 1
ATOM 1482 O O . LEU B 1 41 ? -1.242 1.3 12.008 1 97.75 41 LEU B O 1
ATOM 1486 N N . VAL B 1 42 ? -2.816 2.064 10.555 1 98.12 42 VAL B N 1
ATOM 1487 C CA . VAL B 1 42 ? -2.754 3.482 10.891 1 98.12 42 VAL B CA 1
ATOM 1488 C C . VAL B 1 42 ? -4.152 4.094 10.812 1 98.12 42 VAL B C 1
ATOM 1490 O O . VAL B 1 42 ? -4.887 3.852 9.852 1 98.12 42 VAL B O 1
ATOM 1493 N N . ASN B 1 43 ? -4.516 4.773 11.734 1 98.38 43 ASN B N 1
ATOM 1494 C CA . ASN B 1 43 ? -5.777 5.504 11.766 1 98.38 43 ASN B CA 1
ATOM 1495 C C . ASN B 1 43 ? -5.828 6.496 12.922 1 98.38 43 ASN B C 1
ATOM 1497 O O . ASN B 1 43 ? -6.77 6.484 13.719 1 98.38 43 ASN B O 1
ATOM 1501 N N . GLU B 1 44 ? -4.898 7.391 13 1 95.56 44 GLU B N 1
ATOM 1502 C CA . GLU B 1 44 ? -4.676 8.227 14.172 1 95.56 44 GLU B CA 1
ATOM 1503 C C . GLU B 1 44 ? -5.82 9.219 14.375 1 95.56 44 GLU B C 1
ATOM 1505 O O . GLU B 1 44 ? -6.184 9.531 15.508 1 95.56 44 GLU B O 1
ATOM 1510 N N . GLN B 1 45 ? -6.406 9.734 13.359 1 95.94 45 GLN B N 1
ATOM 1511 C CA . GLN B 1 45 ? -7.48 10.719 13.477 1 95.94 45 GLN B CA 1
ATOM 1512 C C . GLN B 1 45 ? -8.836 10.031 13.633 1 95.94 45 GLN B C 1
ATOM 1514 O O . GLN B 1 45 ? -9.836 10.688 13.93 1 95.94 45 GLN B O 1
ATOM 1519 N N . GLY B 1 46 ? -8.852 8.734 13.32 1 97.94 46 GLY B N 1
ATOM 1520 C CA . GLY B 1 46 ? -10.07 7.957 13.469 1 97.94 46 GLY B CA 1
ATOM 1521 C C . GLY B 1 46 ? -11.078 8.211 12.359 1 97.94 46 GLY B C 1
ATOM 1522 O O . GLY B 1 46 ? -12.281 8.07 12.562 1 97.94 46 GLY B O 1
ATOM 1523 N N . HIS B 1 47 ? -10.57 8.602 11.242 1 98.69 47 HIS B N 1
ATOM 1524 C CA . HIS B 1 47 ? -11.477 8.938 10.148 1 98.69 47 HIS B CA 1
ATOM 1525 C C . HIS B 1 47 ? -11.922 7.684 9.398 1 98.69 47 HIS B C 1
ATOM 1527 O O . HIS B 1 47 ? -12.859 7.734 8.602 1 98.69 47 HIS B O 1
ATOM 1533 N N . TYR B 1 48 ? -11.258 6.523 9.594 1 98.81 48 TYR B N 1
ATOM 1534 C CA . TYR B 1 48 ? -11.664 5.234 9.039 1 98.81 48 TYR B CA 1
ATOM 1535 C C . TYR B 1 48 ? -12.352 4.379 10.094 1 98.81 48 TYR B C 1
ATOM 1537 O O . TYR B 1 48 ? -11.867 4.266 11.227 1 98.81 48 TYR B O 1
ATOM 1545 N N . ASP B 1 49 ? -13.477 3.895 9.742 1 98.81 49 ASP B N 1
ATOM 1546 C CA . ASP B 1 49 ? -14.219 2.982 10.609 1 98.81 49 ASP B CA 1
ATOM 1547 C C . ASP B 1 49 ? -14.023 1.532 10.172 1 98.81 49 ASP B C 1
ATOM 1549 O O . ASP B 1 49 ? -14.594 1.095 9.172 1 98.81 49 ASP B O 1
ATOM 1553 N N . ALA B 1 50 ? -13.344 0.732 10.992 1 97.62 50 ALA B N 1
ATOM 1554 C CA . ALA B 1 50 ? -12.969 -0.634 10.641 1 97.62 50 ALA B CA 1
ATOM 1555 C C . ALA B 1 50 ? -14.18 -1.559 10.656 1 97.62 50 ALA B C 1
ATOM 1557 O O . ALA B 1 50 ? -14.148 -2.639 10.062 1 97.62 50 ALA B O 1
ATOM 1558 N N . VAL B 1 51 ? -15.234 -1.219 11.297 1 96.88 51 VAL B N 1
ATOM 1559 C CA . VAL B 1 51 ? -16.438 -2.037 11.383 1 96.88 51 VAL B CA 1
ATOM 1560 C C . VAL B 1 51 ? -17.266 -1.892 10.109 1 96.88 51 VAL B C 1
ATOM 1562 O O . VAL B 1 51 ? -17.688 -2.889 9.523 1 96.88 51 VAL B O 1
ATOM 1565 N N . THR B 1 52 ? -17.391 -0.68 9.609 1 97 52 THR B N 1
ATOM 1566 C CA . THR B 1 52 ? -18.234 -0.434 8.438 1 97 52 THR B CA 1
ATOM 1567 C C . THR B 1 52 ? -17.406 -0.508 7.16 1 97 52 THR B C 1
ATOM 1569 O O . THR B 1 52 ? -17.953 -0.685 6.07 1 97 52 THR B O 1
ATOM 1572 N N . GLY B 1 53 ? -16.125 -0.274 7.266 1 98 53 GLY B N 1
ATOM 1573 C CA . GLY B 1 53 ? -15.258 -0.239 6.102 1 98 53 GLY B CA 1
ATOM 1574 C C . GLY B 1 53 ? -15.258 1.104 5.395 1 98 53 GLY B C 1
ATOM 1575 O O . GLY B 1 53 ? -14.836 1.204 4.242 1 98 53 GLY B O 1
ATOM 1576 N N . LYS B 1 54 ? -15.711 2.191 6.07 1 98.81 54 LYS B N 1
ATOM 1577 C CA . LYS B 1 54 ? -15.875 3.482 5.406 1 98.81 54 LYS B CA 1
ATOM 1578 C C . LYS B 1 54 ? -14.914 4.52 5.977 1 98.81 54 LYS B C 1
ATOM 1580 O O . LYS B 1 54 ? -14.727 4.594 7.191 1 98.81 54 LYS B O 1
ATOM 1585 N N . PHE B 1 55 ? -14.297 5.199 5.109 1 98.88 55 PHE B N 1
ATOM 1586 C CA . PHE B 1 55 ? -13.633 6.441 5.473 1 98.88 55 PHE B CA 1
ATOM 1587 C C . PHE B 1 55 ? -14.609 7.609 5.445 1 98.88 55 PHE B C 1
ATOM 1589 O O . PHE B 1 55 ? -15.336 7.793 4.465 1 98.88 55 PHE B O 1
ATOM 1596 N N . THR B 1 56 ? -14.625 8.406 6.492 1 98.94 56 THR B N 1
ATOM 1597 C CA . THR B 1 56 ? -15.461 9.602 6.531 1 98.94 56 THR B CA 1
ATOM 1598 C C . THR B 1 56 ? -14.602 10.852 6.633 1 98.94 56 THR B C 1
ATOM 1600 O O . THR B 1 56 ? -13.875 11.039 7.613 1 98.94 56 THR B O 1
ATOM 1603 N N . CYS B 1 57 ? -14.812 11.719 5.723 1 98.69 57 CYS B N 1
ATOM 1604 C CA . CYS B 1 57 ? -13.969 12.906 5.613 1 98.69 57 CYS B CA 1
ATOM 1605 C C . CYS B 1 57 ? -14.305 13.914 6.703 1 98.69 57 CYS B C 1
ATOM 1607 O O . CYS B 1 57 ? -15.469 14.258 6.898 1 98.69 57 CYS B O 1
ATOM 1609 N N . GLN B 1 58 ? -13.219 14.398 7.449 1 98 58 GLN B N 1
ATOM 1610 C CA . GLN B 1 58 ? -13.352 15.484 8.414 1 98 58 GLN B CA 1
ATOM 1611 C C . GLN B 1 58 ? -12.602 16.719 7.949 1 98 58 GLN B C 1
ATOM 1613 O O . GLN B 1 58 ? -13 17.844 8.25 1 98 58 GLN B O 1
ATOM 1618 N N . VAL B 1 59 ? -11.492 16.547 7.234 1 96.62 59 VAL B N 1
ATOM 1619 C CA . VAL B 1 59 ? -10.656 17.6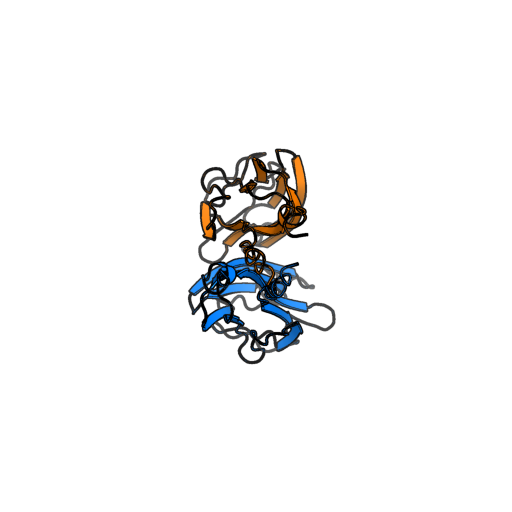25 6.715 1 96.62 59 VAL B CA 1
ATOM 1620 C C . VAL B 1 59 ? -10.867 17.766 5.211 1 96.62 59 VAL B C 1
ATOM 1622 O O . VAL B 1 59 ? -10.414 16.922 4.43 1 96.62 59 VAL B O 1
ATOM 1625 N N . PRO B 1 60 ? -11.578 18.844 4.75 1 97.25 60 PRO B N 1
ATOM 1626 C CA . PRO B 1 60 ? -11.812 18.969 3.309 1 97.25 60 PRO B CA 1
ATOM 1627 C C . PRO B 1 60 ? -10.523 19.125 2.508 1 97.25 60 PRO B C 1
ATOM 1629 O O . PRO B 1 60 ? -9.578 19.781 2.969 1 97.25 60 PRO B O 1
ATOM 1632 N N . GLY B 1 61 ? -10.453 18.547 1.35 1 97.56 61 GLY B N 1
ATOM 1633 C CA . GLY B 1 61 ? -9.289 18.609 0.49 1 97.56 61 GLY B CA 1
ATOM 1634 C C . GLY B 1 61 ? -9.227 17.484 -0.525 1 97.56 61 GLY B C 1
ATOM 1635 O O . GLY B 1 61 ? -10.258 16.891 -0.858 1 97.56 61 GLY B O 1
ATOM 1636 N N . VAL B 1 62 ? -8.07 17.312 -1.103 1 98.06 62 VAL B N 1
ATOM 1637 C CA . VAL B 1 62 ? -7.828 16.234 -2.064 1 98.06 62 VAL B CA 1
ATOM 1638 C C . VAL B 1 62 ? -7.137 15.07 -1.369 1 98.06 62 VAL B C 1
ATOM 1640 O O . VAL B 1 62 ? -6.18 15.258 -0.618 1 98.06 62 VAL B O 1
ATOM 1643 N N . TYR B 1 63 ? -7.711 13.867 -1.596 1 98.5 63 TYR B N 1
ATOM 1644 C CA . TYR B 1 63 ? -7.199 12.641 -0.996 1 98.5 63 TYR B CA 1
ATOM 1645 C C . TYR B 1 63 ? -6.742 11.656 -2.068 1 98.5 63 TYR B C 1
ATOM 1647 O O . TYR B 1 63 ? -7.223 11.703 -3.203 1 98.5 63 TYR B O 1
ATOM 1655 N N . TYR B 1 64 ? -5.781 10.844 -1.733 1 98.75 64 TYR B N 1
ATOM 1656 C CA . TYR B 1 64 ? -5.453 9.656 -2.521 1 98.75 64 TYR B CA 1
ATOM 1657 C C . TYR B 1 64 ? -5.871 8.391 -1.796 1 98.75 64 TYR B C 1
ATOM 1659 O O . TYR B 1 64 ? -5.648 8.25 -0.59 1 98.75 64 TYR B O 1
ATOM 1667 N N . PHE B 1 65 ? -6.516 7.527 -2.486 1 98.81 65 PHE B N 1
ATOM 1668 C CA . PHE B 1 65 ? -6.883 6.215 -1.977 1 98.81 65 PHE B CA 1
ATOM 1669 C C . PHE B 1 65 ? -6.258 5.109 -2.822 1 98.81 65 PHE B C 1
ATOM 1671 O O . PHE B 1 65 ? -6.207 5.215 -4.051 1 98.81 65 PHE B O 1
ATOM 1678 N N . ALA B 1 66 ? -5.77 4.074 -2.191 1 98.56 66 ALA B N 1
ATOM 1679 C CA . ALA B 1 66 ? -5.152 2.941 -2.873 1 98.56 66 ALA B CA 1
ATOM 1680 C C . ALA B 1 66 ? -5.629 1.618 -2.279 1 98.56 66 ALA B C 1
ATOM 1682 O O . ALA B 1 66 ? -5.773 1.494 -1.06 1 98.56 66 ALA B O 1
ATOM 1683 N N . VAL B 1 67 ? -5.84 0.665 -3.127 1 98.69 67 VAL B N 1
ATOM 1684 C CA . VAL B 1 67 ? -6.113 -0.715 -2.738 1 98.69 67 VAL B CA 1
ATOM 1685 C C . VAL B 1 67 ? -5.07 -1.642 -3.361 1 98.69 67 VAL B C 1
ATOM 1687 O O . VAL B 1 67 ? -4.762 -1.529 -4.551 1 98.69 67 VAL B O 1
ATOM 1690 N N . HIS B 1 68 ? -4.461 -2.459 -2.592 1 98.75 68 HIS B N 1
ATOM 1691 C CA . HIS B 1 68 ? -3.648 -3.584 -3.041 1 98.75 68 HIS B CA 1
ATOM 1692 C C . HIS B 1 68 ? -4.238 -4.91 -2.576 1 98.75 68 HIS B C 1
ATOM 1694 O O . HIS B 1 68 ? -4.102 -5.281 -1.408 1 98.75 68 HIS B O 1
ATOM 1700 N N . ALA B 1 69 ? -4.781 -5.605 -3.531 1 98.44 69 ALA B N 1
ATOM 1701 C CA . ALA B 1 69 ? -5.586 -6.762 -3.152 1 98.44 69 ALA B CA 1
ATOM 1702 C C . ALA B 1 69 ? -4.938 -8.062 -3.621 1 98.44 69 ALA B C 1
ATOM 1704 O O . ALA B 1 69 ? -4.367 -8.117 -4.711 1 98.44 69 ALA B O 1
ATOM 1705 N N . THR B 1 70 ? -5.039 -9.055 -2.768 1 98.44 70 THR B N 1
ATOM 1706 C CA . THR B 1 70 ? -4.801 -10.438 -3.17 1 98.44 70 THR B CA 1
ATOM 1707 C C . THR B 1 70 ? -6.055 -11.039 -3.795 1 98.44 70 THR B C 1
ATOM 1709 O O . THR B 1 70 ? -7.16 -10.875 -3.27 1 98.44 70 THR B O 1
ATOM 1712 N N . VAL B 1 71 ? -5.855 -11.719 -4.945 1 97.94 71 VAL B N 1
ATOM 1713 C CA . VAL B 1 71 ? -6.961 -12.305 -5.699 1 97.94 71 VAL B CA 1
ATOM 1714 C C . VAL B 1 71 ? -6.824 -13.82 -5.719 1 97.94 71 VAL B C 1
ATOM 1716 O O . VAL B 1 71 ? -5.84 -14.359 -6.23 1 97.94 71 VAL B O 1
ATOM 1719 N N . TYR B 1 72 ? -7.918 -14.555 -5.246 1 96.94 72 TYR B N 1
ATOM 1720 C CA . TYR B 1 72 ? -7.793 -16 -5.199 1 96.94 72 TYR B CA 1
ATOM 1721 C C . TYR B 1 72 ? -9.164 -16.672 -5.273 1 96.94 72 TYR B C 1
ATOM 1723 O O . TYR B 1 72 ? -10.172 -16.094 -4.875 1 96.94 72 TYR B O 1
ATOM 1731 N N . ARG B 1 73 ? -9.203 -17.859 -5.863 1 95.31 73 ARG B N 1
ATOM 1732 C CA . ARG B 1 73 ? -10.328 -18.797 -5.965 1 95.31 73 ARG B CA 1
ATOM 1733 C C . ARG B 1 73 ? -11.359 -18.297 -6.965 1 95.31 73 ARG B C 1
ATOM 1735 O O . ARG B 1 73 ? -12.125 -19.078 -7.527 1 95.31 73 ARG B O 1
ATOM 1742 N N . ALA B 1 74 ? -11.461 -16.984 -7.113 1 95.88 74 ALA B N 1
ATOM 1743 C CA . ALA B 1 74 ? -12.305 -16.359 -8.133 1 95.88 74 ALA B CA 1
ATOM 1744 C C . ALA B 1 74 ? -11.703 -15.047 -8.617 1 95.88 74 ALA B C 1
ATOM 1746 O O . ALA B 1 74 ? -10.844 -14.469 -7.953 1 95.88 74 ALA B O 1
ATOM 1747 N N . SER B 1 75 ? -12.117 -14.625 -9.82 1 97.25 75 SER B N 1
ATOM 1748 C CA . SER B 1 75 ? -11.742 -13.289 -10.289 1 97.25 75 SER B CA 1
ATOM 1749 C C . SER B 1 75 ? -12.227 -12.211 -9.328 1 97.25 75 SER B C 1
ATOM 1751 O O . SER B 1 75 ? -13.156 -12.438 -8.555 1 97.25 75 SER B O 1
ATOM 1753 N N . LEU B 1 76 ? -11.547 -11.062 -9.43 1 97.44 76 LEU B N 1
ATOM 1754 C CA . LEU B 1 76 ? -11.93 -9.969 -8.547 1 97.44 76 LEU B CA 1
ATOM 1755 C C . LEU B 1 76 ? -12.203 -8.695 -9.336 1 97.44 76 LEU B C 1
ATOM 1757 O O . LEU B 1 76 ? -11.398 -8.305 -10.188 1 97.44 76 LEU B O 1
ATOM 1761 N N . GLN B 1 77 ? -13.352 -8.195 -9.102 1 97.5 77 GLN B N 1
ATOM 1762 C CA . GLN B 1 77 ? -13.656 -6.816 -9.477 1 97.5 77 GLN B CA 1
ATOM 1763 C C . GLN B 1 77 ? -13.977 -5.977 -8.242 1 97.5 77 GLN B C 1
ATOM 1765 O O . GLN B 1 77 ? -14.703 -6.418 -7.355 1 97.5 77 GLN B O 1
ATOM 1770 N N . PHE B 1 78 ? -13.359 -4.711 -8.125 1 97.12 78 PHE B N 1
ATOM 1771 C CA . PHE B 1 78 ? -13.812 -3.82 -7.059 1 97.12 78 PHE B CA 1
ATOM 1772 C C . PHE B 1 78 ? -13.898 -2.383 -7.555 1 97.12 78 PHE B C 1
ATOM 1774 O O . PHE B 1 78 ? -13.227 -2.012 -8.523 1 97.12 78 PHE B O 1
ATOM 1781 N N . ASP B 1 79 ? -14.734 -1.567 -6.832 1 97.44 79 ASP B N 1
ATOM 1782 C CA . ASP B 1 79 ? -14.867 -0.128 -7.039 1 97.44 79 ASP B CA 1
ATOM 1783 C C . ASP B 1 79 ? -14.359 0.649 -5.824 1 97.44 79 ASP B C 1
ATOM 1785 O O . ASP B 1 79 ? -14.555 0.228 -4.684 1 97.44 79 ASP B O 1
ATOM 1789 N N . LEU B 1 80 ? -13.695 1.735 -6.121 1 98.12 80 LEU B N 1
ATOM 1790 C CA . LEU B 1 80 ? -13.664 2.83 -5.156 1 98.12 80 LEU B CA 1
ATOM 1791 C C . LEU B 1 80 ? -14.93 3.678 -5.25 1 98.12 80 LEU B C 1
ATOM 1793 O O . LEU B 1 80 ? -15.25 4.199 -6.32 1 98.12 80 LEU B O 1
ATOM 1797 N N . VAL B 1 81 ? -15.609 3.787 -4.09 1 98.44 81 VAL B N 1
ATOM 1798 C CA . VAL B 1 81 ? -16.938 4.41 -4.102 1 98.44 81 VAL B CA 1
ATOM 1799 C C . VAL B 1 81 ? -16.922 5.668 -3.234 1 98.44 81 VAL B C 1
ATOM 1801 O O . VAL B 1 81 ? -16.375 5.66 -2.129 1 98.44 81 VAL B O 1
ATOM 1804 N N . LYS B 1 82 ? -17.453 6.727 -3.777 1 98.75 82 LYS B N 1
ATOM 1805 C CA . LYS B 1 82 ? -17.703 7.953 -3.031 1 98.75 82 LYS B CA 1
ATOM 1806 C C . LYS B 1 82 ? -19.203 8.219 -2.902 1 98.75 82 LYS B C 1
ATOM 1808 O O . LYS B 1 82 ? -19.891 8.438 -3.902 1 98.75 82 LYS B O 1
ATOM 1813 N N . ASN B 1 83 ? -19.656 8.211 -1.672 1 98.56 83 ASN B N 1
ATOM 1814 C CA . ASN B 1 83 ? -21.062 8.5 -1.41 1 98.56 83 ASN B CA 1
ATOM 1815 C C . ASN B 1 83 ? -21.984 7.66 -2.289 1 98.56 83 ASN B C 1
ATOM 1817 O O . ASN B 1 83 ? -22.938 8.172 -2.863 1 98.56 83 ASN B O 1
ATOM 1821 N N . GLY B 1 84 ? -21.609 6.441 -2.492 1 97.19 84 GLY B N 1
ATOM 1822 C CA . GLY B 1 84 ? -22.469 5.508 -3.195 1 97.19 84 GLY B CA 1
ATOM 1823 C C . GLY B 1 84 ? -22.219 5.48 -4.691 1 97.19 84 GLY B C 1
ATOM 1824 O O . GLY B 1 84 ? -22.812 4.664 -5.406 1 97.19 84 GLY B O 1
ATOM 1825 N N . GLU B 1 85 ? -21.375 6.363 -5.145 1 97.19 85 GLU B N 1
ATOM 1826 C CA . GLU B 1 85 ? -21.062 6.414 -6.566 1 97.19 85 GLU B CA 1
ATOM 1827 C C . GLU B 1 85 ? -19.641 5.93 -6.84 1 97.19 85 GLU B C 1
ATOM 1829 O O . GLU B 1 85 ? -18.688 6.355 -6.172 1 97.19 85 GLU B O 1
ATOM 1834 N N . SER B 1 86 ? -19.516 5.066 -7.887 1 96.56 86 SER B N 1
ATOM 1835 C CA . SER B 1 86 ? -18.203 4.551 -8.258 1 96.56 86 SER B CA 1
ATOM 1836 C C . SER B 1 86 ? -17.312 5.652 -8.828 1 96.56 86 SER B C 1
ATOM 1838 O O . SER B 1 86 ? -17.719 6.363 -9.75 1 96.56 86 SER B O 1
ATOM 1840 N N . ILE B 1 87 ? -16.109 5.82 -8.312 1 96.81 87 ILE B N 1
ATOM 1841 C CA . ILE B 1 87 ? -15.109 6.762 -8.797 1 96.81 87 ILE B CA 1
ATOM 1842 C C . ILE B 1 87 ? -14.195 6.066 -9.805 1 96.81 87 ILE B C 1
ATOM 1844 O O . ILE B 1 87 ? -13.805 6.668 -10.812 1 96.81 87 ILE B O 1
ATOM 1848 N N . ALA B 1 88 ? -13.805 4.895 -9.586 1 97.62 88 ALA B N 1
ATOM 1849 C CA . ALA B 1 88 ? -12.906 4.078 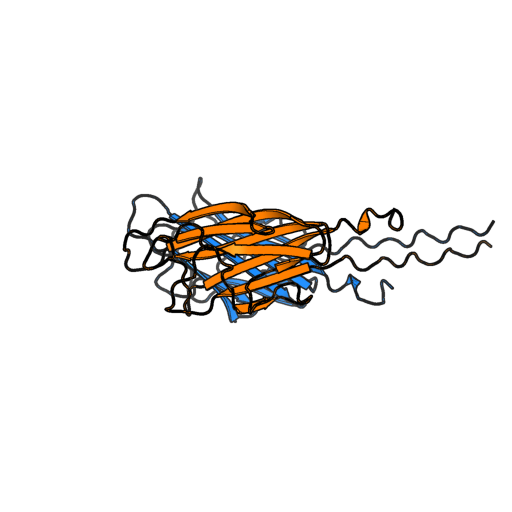-10.406 1 97.62 88 ALA B CA 1
ATOM 1850 C C . ALA B 1 88 ? -13.172 2.59 -10.195 1 97.62 88 ALA B C 1
ATOM 1852 O O . ALA B 1 88 ? -13.594 2.178 -9.109 1 97.62 88 ALA B O 1
ATOM 1853 N N . SER B 1 89 ? -12.938 1.792 -11.211 1 97.5 89 SER B N 1
ATOM 1854 C CA . SER B 1 89 ? -13.18 0.353 -11.195 1 97.5 89 SER B CA 1
ATOM 1855 C C . SER B 1 89 ? -11.953 -0.418 -11.672 1 97.5 89 SER B C 1
ATOM 1857 O O . SER B 1 89 ? -11.266 0.01 -12.602 1 97.5 89 SER B O 1
ATOM 1859 N N . PHE B 1 90 ? -11.734 -1.536 -11.07 1 97.81 90 PHE B N 1
ATOM 1860 C CA . PHE B 1 90 ? -10.555 -2.344 -11.359 1 97.81 90 PHE B CA 1
ATOM 1861 C C . PHE B 1 90 ? -10.914 -3.822 -11.43 1 97.81 90 PHE B C 1
ATOM 1863 O O . PHE B 1 90 ? -11.859 -4.266 -10.773 1 97.81 90 PHE B O 1
ATOM 1870 N N . PHE B 1 91 ? -10.102 -4.566 -12.219 1 98 91 PHE B N 1
ATOM 1871 C CA . PHE B 1 91 ? -10.438 -5.969 -12.445 1 98 91 PHE B CA 1
ATOM 1872 C C . PHE B 1 91 ? -9.18 -6.809 -12.594 1 98 91 PHE B C 1
ATOM 1874 O O . PHE B 1 91 ? -8.203 -6.375 -13.219 1 98 91 PHE B O 1
ATOM 1881 N N . GLN B 1 92 ? -9.188 -8.016 -12.039 1 98.06 92 GLN B N 1
ATOM 1882 C CA . GLN B 1 92 ? -8.188 -9.062 -12.258 1 98.06 92 GLN B CA 1
ATOM 1883 C C . GLN B 1 92 ? -8.852 -10.406 -12.516 1 98.06 92 GLN B C 1
ATOM 1885 O O . GLN B 1 92 ? -9.609 -10.906 -11.68 1 98.06 92 GLN B O 1
ATOM 1890 N N . PHE B 1 93 ? -8.547 -10.922 -13.695 1 97.12 93 PHE B N 1
ATOM 1891 C CA . PHE B 1 93 ? -8.977 -12.273 -14.023 1 97.12 93 PHE B CA 1
ATOM 1892 C C . PHE B 1 93 ? -8.219 -13.297 -13.188 1 97.12 93 PHE B C 1
ATOM 1894 O O . PHE B 1 93 ? -7.008 -13.164 -12.984 1 97.12 93 PHE B O 1
ATOM 1901 N N . PHE B 1 94 ? -8.93 -14.32 -12.703 1 96.31 94 PHE B N 1
ATOM 1902 C CA . PHE B 1 94 ? -8.32 -15.477 -12.062 1 96.31 94 PHE B CA 1
ATOM 1903 C C . PHE B 1 94 ? -8.648 -16.75 -12.82 1 96.31 94 PHE B C 1
ATOM 1905 O O . PHE B 1 94 ? -9.812 -17.172 -12.867 1 96.31 94 PHE B O 1
ATOM 1912 N N . GLY B 1 95 ? -7.625 -17.484 -13.227 1 94.5 95 GLY B N 1
ATOM 1913 C CA . GLY B 1 95 ? -7.812 -18.609 -14.125 1 94.5 95 GLY B CA 1
ATOM 1914 C C . GLY B 1 95 ? -7.699 -19.953 -13.43 1 94.5 95 GLY B C 1
ATOM 1915 O O . GLY B 1 95 ? -7.156 -20.906 -13.984 1 94.5 95 GLY B O 1
ATOM 1916 N N . GLY B 1 96 ? -8.125 -20 -12.242 1 94.56 96 GLY B N 1
ATOM 1917 C CA . GLY B 1 96 ? -8.047 -21.266 -11.508 1 94.56 96 GLY B CA 1
ATOM 1918 C C . GLY B 1 96 ? -6.625 -21.688 -11.195 1 94.56 96 GLY B C 1
ATOM 1919 O O . GLY B 1 96 ? -6.32 -22.875 -11.164 1 94.56 96 GLY B O 1
ATOM 1920 N N . TRP B 1 97 ? -5.746 -20.812 -11.039 1 95.75 97 TRP B N 1
ATOM 1921 C CA . TRP B 1 97 ? -4.352 -21.094 -10.734 1 95.75 97 TRP B CA 1
ATOM 1922 C C . TRP B 1 97 ? -4.203 -21.609 -9.305 1 95.75 97 TRP B C 1
ATOM 1924 O O . TRP B 1 97 ? -5.07 -21.375 -8.461 1 95.75 97 TRP B O 1
ATOM 1934 N N . PRO B 1 98 ? -3.158 -22.344 -9.031 1 95.5 98 PRO B N 1
ATOM 1935 C CA . PRO B 1 98 ? -3.002 -22.953 -7.703 1 95.5 98 PRO B CA 1
ATOM 1936 C C . PRO B 1 98 ? -2.625 -21.922 -6.637 1 95.5 98 PRO B C 1
ATOM 1938 O O . PRO B 1 98 ? -2.688 -22.219 -5.441 1 95.5 98 PRO B O 1
ATOM 1941 N N . LYS B 1 99 ? -2.207 -20.766 -7.031 1 96.38 99 LYS B N 1
ATOM 1942 C CA . LYS B 1 99 ? -1.8 -19.703 -6.109 1 96.38 99 LYS B CA 1
ATOM 1943 C C . LYS B 1 99 ? -2.428 -18.359 -6.496 1 96.38 99 LYS B C 1
ATOM 1945 O O . LYS B 1 99 ? -2.91 -18.203 -7.621 1 96.38 99 LYS B O 1
ATOM 1950 N N . PRO B 1 100 ? -2.385 -17.406 -5.527 1 97.44 100 PRO B N 1
ATOM 1951 C CA . PRO B 1 100 ? -3.102 -16.141 -5.746 1 97.44 100 PRO B CA 1
ATOM 1952 C C . PRO B 1 100 ? -2.443 -15.273 -6.809 1 97.44 100 PRO B C 1
ATOM 1954 O O . PRO B 1 100 ? -1.237 -15.375 -7.043 1 97.44 100 PRO B O 1
ATOM 1957 N N . ALA B 1 101 ? -3.27 -14.453 -7.41 1 98 101 ALA B N 1
ATOM 1958 C CA . ALA B 1 101 ? -2.848 -13.289 -8.188 1 98 101 ALA B CA 1
ATOM 1959 C C . ALA B 1 101 ? -3.031 -12 -7.391 1 98 101 ALA B C 1
ATOM 1961 O O . ALA B 1 101 ? -3.303 -12.039 -6.188 1 98 101 ALA B O 1
ATOM 1962 N N . SER B 1 102 ? -2.727 -10.852 -8.039 1 98.62 102 SER B N 1
ATOM 1963 C CA . SER B 1 102 ? -2.84 -9.57 -7.352 1 98.62 102 SER B CA 1
ATOM 1964 C C . SER B 1 102 ? -3.596 -8.555 -8.203 1 98.62 102 SER B C 1
ATOM 1966 O O . SER B 1 102 ? -3.652 -8.68 -9.43 1 98.62 102 SER B O 1
ATOM 1968 N N . LEU B 1 103 ? -4.215 -7.586 -7.527 1 98.62 103 LEU B N 1
ATOM 1969 C CA . LEU B 1 103 ? -4.906 -6.469 -8.156 1 98.62 103 LEU B CA 1
ATOM 1970 C C . LEU B 1 103 ? -4.703 -5.184 -7.355 1 98.62 103 LEU B C 1
ATOM 1972 O O . LEU B 1 103 ? -4.992 -5.141 -6.16 1 98.62 103 LEU B O 1
ATOM 1976 N N . SER B 1 104 ? -4.184 -4.211 -8.031 1 98.69 104 SER B N 1
ATOM 1977 C CA . SER B 1 104 ? -4.055 -2.91 -7.387 1 98.69 104 SER B CA 1
ATOM 1978 C C . SER B 1 104 ? -4.82 -1.835 -8.148 1 98.69 104 SER B C 1
ATOM 1980 O O . SER B 1 104 ? -4.934 -1.898 -9.375 1 98.69 104 SER B O 1
ATOM 1982 N N . GLY B 1 105 ? -5.402 -0.918 -7.379 1 98 105 GLY B N 1
ATOM 1983 C CA . GLY B 1 105 ? -6.109 0.237 -7.91 1 98 105 GLY B CA 1
ATOM 1984 C C . GLY B 1 105 ? -6.078 1.435 -6.98 1 98 105 GLY B C 1
ATOM 1985 O O . GLY B 1 105 ? -5.922 1.281 -5.766 1 98 105 GLY B O 1
ATOM 1986 N N . GLY B 1 106 ? -6.199 2.588 -7.516 1 97.94 106 GLY B N 1
ATOM 1987 C CA . GLY B 1 106 ? -6.215 3.811 -6.727 1 97.94 106 GLY B CA 1
ATOM 1988 C C . GLY B 1 106 ? -6.617 5.035 -7.527 1 97.94 106 GLY B C 1
ATOM 1989 O O . GLY B 1 106 ? -6.66 4.992 -8.758 1 97.94 106 GLY B O 1
ATOM 1990 N N . ALA B 1 107 ? -7.031 6.121 -6.824 1 98.19 107 ALA B N 1
ATOM 1991 C CA . ALA B 1 107 ? -7.453 7.367 -7.457 1 98.19 107 ALA B CA 1
ATOM 1992 C C . ALA B 1 107 ? -7.363 8.539 -6.477 1 98.19 107 ALA B C 1
ATOM 1994 O O . ALA B 1 107 ? -7.375 8.336 -5.262 1 98.19 107 ALA B O 1
ATOM 1995 N N . MET B 1 108 ? -7.188 9.719 -7.055 1 98.12 108 MET B N 1
ATOM 1996 C CA . MET B 1 108 ? -7.355 10.953 -6.289 1 98.12 108 MET B CA 1
ATOM 1997 C C . MET B 1 108 ? -8.812 11.406 -6.301 1 98.12 108 MET B C 1
ATOM 1999 O O . MET B 1 108 ? -9.484 11.312 -7.328 1 98.12 108 MET B O 1
ATOM 2003 N N . VAL B 1 109 ? -9.266 11.938 -5.09 1 98.31 109 VAL B N 1
ATOM 2004 C CA . VAL B 1 109 ? -10.656 12.352 -4.973 1 98.31 109 VAL B CA 1
ATOM 2005 C C . VAL B 1 109 ? -10.75 13.609 -4.117 1 98.31 109 VAL B C 1
ATOM 2007 O O . VAL B 1 109 ? -10.07 13.727 -3.096 1 98.31 109 VAL B O 1
ATOM 2010 N N . ARG B 1 110 ? -11.508 14.555 -4.59 1 98.31 110 ARG B N 1
ATOM 2011 C CA . ARG B 1 110 ? -11.828 15.711 -3.756 1 98.31 110 ARG B CA 1
ATOM 2012 C C . ARG B 1 110 ? -12.953 15.383 -2.781 1 98.31 110 ARG B C 1
ATOM 2014 O O . ARG B 1 110 ? -14 14.859 -3.18 1 98.31 110 ARG B O 1
ATOM 2021 N N . LEU B 1 111 ? -12.68 15.727 -1.511 1 98.56 111 LEU B N 1
ATOM 2022 C CA . LEU B 1 111 ? -13.68 15.398 -0.497 1 98.56 111 LEU B CA 1
ATOM 2023 C C . LEU B 1 111 ? -14.062 16.641 0.31 1 98.56 111 LEU B C 1
ATOM 2025 O O . LEU B 1 111 ? -13.211 17.5 0.578 1 98.56 111 LEU B O 1
ATOM 2029 N N . GLU B 1 112 ? -15.328 16.719 0.654 1 98.25 112 GLU B N 1
ATOM 2030 C CA . GLU B 1 112 ? -15.875 17.641 1.642 1 98.25 112 GLU B CA 1
ATOM 2031 C C . GLU B 1 112 ? -16.234 16.922 2.936 1 98.25 112 GLU B C 1
ATOM 2033 O O . GLU B 1 112 ? -16.438 15.703 2.936 1 98.25 112 GLU B O 1
ATOM 2038 N N . PRO B 1 113 ? -16.297 17.703 4.008 1 97.94 113 PRO B N 1
ATOM 2039 C CA . PRO B 1 113 ? -16.656 17.031 5.262 1 97.94 113 PRO B CA 1
ATOM 2040 C C . PRO B 1 113 ? -17.906 16.188 5.141 1 97.94 113 PRO B C 1
ATOM 2042 O O . PRO B 1 113 ? -18.875 16.578 4.484 1 97.94 113 PRO B O 1
ATOM 2045 N N . GLU B 1 114 ? -17.875 14.961 5.695 1 98.62 114 GLU B N 1
ATOM 2046 C CA . GLU B 1 114 ? -18.953 13.992 5.781 1 98.62 114 GLU B CA 1
ATOM 2047 C C . GLU B 1 114 ? -19.031 13.133 4.523 1 98.62 114 GLU B C 1
ATOM 2049 O O . GLU B 1 114 ? -19.766 12.141 4.484 1 98.62 114 GLU B O 1
ATOM 2054 N N . ASP B 1 115 ? -18.266 13.523 3.443 1 98.81 115 ASP B N 1
ATOM 2055 C CA . ASP B 1 115 ? -18.125 12.562 2.352 1 98.81 115 ASP B CA 1
ATOM 2056 C C . ASP B 1 115 ? -17.547 11.242 2.852 1 98.81 115 ASP B C 1
ATOM 2058 O O . ASP B 1 115 ? -16.703 11.227 3.742 1 98.81 115 ASP B O 1
ATOM 2062 N N . GLN B 1 116 ? -18.016 10.172 2.225 1 98.88 116 GLN B N 1
ATOM 2063 C CA . GLN B 1 116 ? -17.5 8.859 2.6 1 98.88 116 GLN B CA 1
ATOM 2064 C C . GLN B 1 116 ? -16.922 8.133 1.394 1 98.88 116 GLN B C 1
ATOM 2066 O O . GLN B 1 116 ? -17.422 8.258 0.279 1 98.88 116 GLN B O 1
ATOM 2071 N N . VAL B 1 117 ? -15.836 7.434 1.597 1 98.88 117 VAL B N 1
ATOM 2072 C CA . VAL B 1 117 ? -15.195 6.617 0.572 1 98.88 117 VAL B CA 1
ATOM 2073 C C . VAL B 1 117 ? -15.008 5.191 1.089 1 98.88 117 VAL B C 1
ATOM 2075 O O . VAL B 1 117 ? -14.617 4.988 2.24 1 98.88 117 VAL B O 1
ATOM 2078 N N . TRP B 1 118 ? -15.359 4.203 0.268 1 98.69 118 TRP B N 1
ATOM 2079 C CA . TRP B 1 118 ? -15.148 2.807 0.636 1 98.69 118 TRP B CA 1
ATOM 2080 C C . TRP B 1 118 ? -14.891 1.95 -0.599 1 98.69 118 TRP B C 1
ATOM 2082 O O . TRP B 1 118 ? -14.93 2.449 -1.727 1 98.69 118 TRP B O 1
ATOM 2092 N N . VAL B 1 119 ? -14.477 0.731 -0.413 1 98.12 119 VAL B N 1
ATOM 2093 C CA . VAL B 1 119 ? -14.258 -0.262 -1.46 1 98.12 119 VAL B CA 1
ATOM 2094 C C . VAL B 1 119 ? -15.445 -1.221 -1.512 1 98.12 119 VAL B C 1
ATOM 2096 O O . VAL B 1 119 ? -15.969 -1.634 -0.471 1 98.12 119 VAL B O 1
ATOM 2099 N N . GLN B 1 120 ? -15.922 -1.561 -2.631 1 96.69 120 GLN B N 1
ATOM 2100 C CA . GLN B 1 120 ? -16.969 -2.568 -2.736 1 96.69 120 GLN B CA 1
ATOM 2101 C C . GLN B 1 120 ? -16.797 -3.414 -3.994 1 96.69 120 GLN B C 1
ATOM 2103 O O . GLN B 1 120 ? -16.25 -2.945 -4.992 1 96.69 120 GLN B O 1
ATOM 2108 N N . VAL B 1 121 ? -17.219 -4.684 -3.844 1 93.69 121 VAL B N 1
ATOM 2109 C CA . VAL B 1 121 ? -17.359 -5.512 -5.035 1 93.69 121 VAL B CA 1
ATOM 2110 C C . VAL B 1 121 ? -18.594 -5.102 -5.816 1 93.69 121 VAL B C 1
ATOM 2112 O O . VAL B 1 121 ? -19.719 -5.176 -5.301 1 93.69 121 VAL B O 1
ATOM 2115 N N . GLY B 1 122 ? -18.453 -4.68 -7.07 1 88.88 122 GLY B N 1
ATOM 2116 C CA . GLY B 1 122 ? -19.562 -4.113 -7.832 1 88.88 122 GLY B CA 1
ATOM 2117 C C . GLY B 1 122 ? -20.203 -5.109 -8.773 1 88.88 122 GLY B C 1
ATOM 2118 O O . GLY B 1 122 ? -21.281 -4.855 -9.305 1 88.88 122 GLY B O 1
ATOM 2119 N N . VAL B 1 123 ? -19.469 -6.137 -9.047 1 86.38 123 VAL B N 1
ATOM 2120 C CA . VAL B 1 123 ? -20 -7.16 -9.938 1 86.38 123 VAL B CA 1
ATOM 2121 C C . VAL B 1 123 ? -20.047 -8.508 -9.211 1 86.38 123 VAL B C 1
ATOM 2123 O O . VAL B 1 123 ? -19 -9.07 -8.867 1 86.38 123 VAL B O 1
ATOM 2126 N N . GLY B 1 124 ? -21.156 -9.039 -8.906 1 81.88 124 GLY B N 1
ATOM 2127 C CA . GLY B 1 124 ? -21.484 -10.117 -7.992 1 81.88 124 GLY B CA 1
ATOM 2128 C C . GLY B 1 124 ? -20.656 -11.367 -8.211 1 81.88 124 GLY B C 1
ATOM 2129 O O . GLY B 1 124 ? -20.422 -12.141 -7.281 1 81.88 124 GLY B O 1
ATOM 2130 N N . ASP B 1 125 ? -20.141 -11.695 -9.305 1 88.69 125 ASP B N 1
ATOM 2131 C CA . ASP B 1 125 ? -19.438 -12.961 -9.516 1 88.69 125 ASP B CA 1
ATOM 2132 C C . ASP B 1 125 ? -17.938 -12.781 -9.359 1 88.69 125 ASP B C 1
ATOM 2134 O O . ASP B 1 125 ? -17.188 -13.766 -9.328 1 88.69 125 ASP B O 1
ATOM 2138 N N . TYR B 1 126 ? -17.531 -11.594 -9.203 1 94 126 TYR B N 1
ATOM 2139 C CA . TYR B 1 126 ? -16.078 -11.359 -9.148 1 94 126 TYR B CA 1
ATOM 2140 C C . TYR B 1 126 ? -15.656 -10.945 -7.75 1 94 126 TYR B C 1
ATOM 2142 O O . TYR B 1 126 ? -15.219 -9.812 -7.531 1 94 126 TYR B O 1
ATOM 2150 N N . ILE B 1 127 ? -15.672 -11.969 -6.828 1 94.56 127 ILE B N 1
ATOM 2151 C CA . ILE B 1 127 ? -15.602 -11.75 -5.391 1 94.56 127 ILE B CA 1
ATOM 2152 C C . ILE B 1 127 ? -14.266 -12.273 -4.855 1 94.56 127 ILE B C 1
ATOM 2154 O O . ILE B 1 127 ? -14.18 -12.68 -3.691 1 94.56 127 ILE B O 1
ATOM 2158 N N . GLY B 1 128 ? -13.273 -12.312 -5.629 1 96.12 128 GLY B N 1
ATOM 2159 C CA . GLY B 1 128 ? -12.086 -13.086 -5.316 1 96.12 128 GLY B CA 1
ATOM 2160 C C . GLY B 1 128 ? -11.125 -12.359 -4.395 1 96.12 128 GLY B C 1
ATOM 2161 O O . GLY B 1 128 ? -9.922 -12.625 -4.406 1 96.12 128 GLY B O 1
ATOM 2162 N N . ILE B 1 129 ? -11.609 -11.422 -3.615 1 96.25 129 ILE B N 1
ATOM 2163 C CA . ILE B 1 129 ? -10.711 -10.75 -2.68 1 96.25 129 ILE B CA 1
ATOM 2164 C C . ILE B 1 129 ? -10.32 -11.719 -1.564 1 96.25 129 ILE B C 1
ATOM 2166 O O . ILE B 1 129 ? -11.156 -12.461 -1.051 1 96.25 129 ILE B O 1
ATOM 2170 N N . TYR B 1 130 ? -9.008 -11.68 -1.263 1 96.06 130 TYR B N 1
ATOM 2171 C CA . TYR B 1 130 ? -8.453 -12.711 -0.397 1 96.06 130 TYR B CA 1
ATOM 2172 C C . TYR B 1 130 ? -7.426 -12.117 0.563 1 96.06 130 TYR B C 1
ATOM 2174 O O . TYR B 1 130 ? -6.895 -11.031 0.323 1 96.06 130 TYR B O 1
ATOM 2182 N N . ALA B 1 131 ? -7.25 -12.703 1.708 1 96 131 ALA B N 1
ATOM 2183 C CA . ALA B 1 131 ? -6.199 -12.43 2.682 1 96 131 ALA B CA 1
ATOM 2184 C C . ALA B 1 131 ? -5.812 -13.695 3.443 1 96 131 ALA B C 1
ATOM 2186 O O . ALA B 1 131 ? -6.672 -14.516 3.77 1 96 131 ALA B O 1
ATOM 2187 N N . SER B 1 132 ? -4.496 -13.781 3.715 1 93.5 132 SER B N 1
ATOM 2188 C CA . SER B 1 132 ? -3.943 -14.852 4.547 1 93.5 132 SER B CA 1
ATOM 2189 C C . SER B 1 132 ? -2.678 -14.391 5.262 1 93.5 132 SER B C 1
ATOM 2191 O O . SER B 1 132 ? -2.385 -13.195 5.309 1 93.5 132 SER B O 1
ATOM 2193 N N . ILE B 1 133 ? -1.991 -15.266 5.879 1 88.56 133 ILE B N 1
ATOM 2194 C CA . ILE B 1 133 ? -0.834 -14.938 6.703 1 88.56 133 ILE B CA 1
ATOM 2195 C C . ILE B 1 133 ? 0.244 -14.281 5.848 1 88.56 133 ILE B C 1
ATOM 2197 O O . ILE B 1 133 ? 0.897 -13.328 6.285 1 88.56 133 ILE B O 1
ATOM 2201 N N . LYS B 1 134 ? 0.458 -14.734 4.617 1 89.75 134 LYS B N 1
ATOM 2202 C CA . LYS B 1 134 ? 1.564 -14.203 3.826 1 89.75 134 LYS B CA 1
ATOM 2203 C C . LYS B 1 134 ? 1.053 -13.43 2.611 1 89.75 134 LYS B C 1
ATOM 2205 O O . LYS B 1 134 ? 1.808 -13.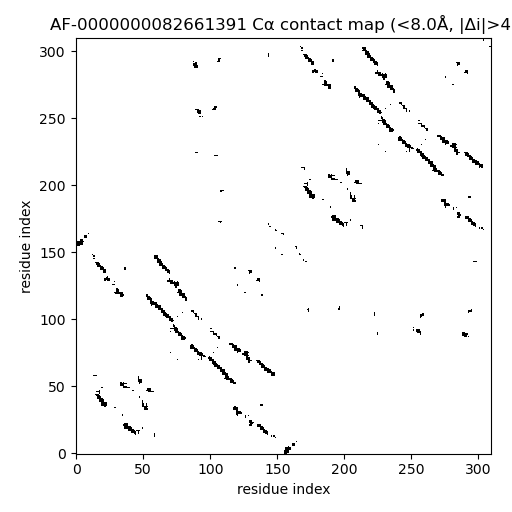172 1.673 1 89.75 134 LYS B O 1
ATOM 2210 N N . THR B 1 135 ? -0.129 -13.133 2.559 1 94.38 135 THR B N 1
ATOM 2211 C CA . THR B 1 135 ? -0.696 -12.305 1.497 1 94.38 135 THR B CA 1
ATOM 2212 C C . THR B 1 135 ? -1.825 -11.43 2.035 1 94.38 135 THR B C 1
ATOM 2214 O O . THR B 1 135 ? -2.816 -11.945 2.561 1 94.38 135 THR B O 1
ATOM 2217 N N . ASP B 1 136 ? -1.637 -10.164 1.874 1 97.69 136 ASP B N 1
ATOM 2218 C CA . ASP B 1 136 ? -2.586 -9.211 2.441 1 97.69 136 ASP B CA 1
ATOM 2219 C C . ASP B 1 136 ? -3.367 -8.492 1.341 1 97.69 136 ASP B C 1
ATOM 2221 O O . ASP B 1 136 ? -2.953 -8.492 0.18 1 97.69 136 ASP B O 1
ATOM 2225 N N . SER B 1 137 ? -4.5 -8.008 1.688 1 98.44 137 SER B N 1
ATOM 2226 C CA . SER B 1 137 ? -5.234 -6.961 0.979 1 98.44 137 SER B CA 1
ATOM 2227 C C . SER B 1 137 ? -5.34 -5.691 1.819 1 98.44 137 SER B C 1
ATOM 2229 O O . SER B 1 137 ? -5.871 -5.723 2.934 1 98.44 137 SER B O 1
ATOM 2231 N N . THR B 1 138 ? -4.805 -4.609 1.286 1 98.69 138 THR B N 1
ATOM 2232 C CA . THR B 1 138 ? -4.754 -3.371 2.057 1 98.69 138 THR B CA 1
ATOM 2233 C C . THR B 1 138 ? -5.59 -2.283 1.391 1 98.69 138 THR B C 1
ATOM 2235 O O . THR B 1 138 ? -5.754 -2.281 0.169 1 98.69 138 THR B O 1
ATOM 2238 N N . PHE B 1 139 ? -6.203 -1.453 2.193 1 98.81 139 PHE B N 1
ATOM 2239 C CA . PHE B 1 139 ? -6.871 -0.217 1.804 1 98.81 139 PHE B CA 1
ATOM 2240 C C . PHE B 1 139 ? -6.293 0.973 2.561 1 98.81 139 PHE B C 1
ATOM 2242 O O . PHE B 1 139 ? -6.285 0.986 3.793 1 98.81 139 PHE B O 1
ATOM 2249 N N . SER B 1 140 ? -5.715 1.927 1.798 1 98.88 140 SER B N 1
ATOM 2250 C CA . SER B 1 140 ? -5.098 3.109 2.391 1 98.88 140 SER B CA 1
ATOM 2251 C C . SER B 1 140 ? -5.652 4.391 1.775 1 98.88 140 SER B C 1
ATOM 2253 O O . SER B 1 140 ? -6.02 4.41 0.599 1 98.88 140 SER B O 1
ATOM 2255 N N . GLY B 1 141 ? -5.719 5.434 2.574 1 98.81 141 GLY B N 1
ATOM 2256 C CA . GLY B 1 141 ? -6.094 6.773 2.145 1 98.81 141 GLY B CA 1
ATOM 2257 C C . GLY B 1 141 ? -5.422 7.867 2.951 1 98.81 141 GLY B C 1
ATOM 2258 O O . GLY B 1 141 ? -5.176 7.707 4.148 1 98.81 141 GLY B O 1
ATOM 2259 N N . PHE B 1 142 ? -5.125 8.953 2.244 1 98.69 142 PHE B N 1
ATOM 2260 C CA . PHE B 1 142 ? -4.496 10.039 2.979 1 98.69 142 PHE B CA 1
ATOM 2261 C C . PHE B 1 142 ? -4.719 11.375 2.266 1 98.69 142 PHE B C 1
ATOM 2263 O O . PHE B 1 142 ? -4.898 11.406 1.047 1 98.69 142 PHE B O 1
ATOM 2270 N N . LEU B 1 143 ? -4.637 12.398 3.061 1 97.81 143 LEU B N 1
ATOM 2271 C CA . LEU B 1 143 ? -4.773 13.773 2.59 1 97.81 143 LEU B CA 1
ATOM 2272 C C . LEU B 1 143 ? -3.533 14.211 1.819 1 97.81 143 LEU B C 1
ATOM 2274 O O . LEU B 1 143 ? -2.414 14.109 2.328 1 97.81 143 LEU B O 1
ATOM 2278 N N . VAL B 1 144 ? -3.725 14.688 0.608 1 95.81 144 VAL B N 1
ATOM 2279 C CA . VAL B 1 144 ? -2.623 15.211 -0.192 1 95.81 144 VAL B CA 1
ATOM 2280 C C . VAL B 1 144 ? -2.438 16.703 0.099 1 95.81 144 VAL B C 1
ATOM 2282 O O . VAL B 1 144 ? -1.326 17.141 0.389 1 95.81 144 VAL B O 1
ATOM 2285 N N . TYR B 1 145 ? -3.502 17.453 0.057 1 92.94 145 TYR B N 1
ATOM 2286 C CA . TYR B 1 145 ? -3.494 18.828 0.53 1 92.94 145 TYR B CA 1
ATOM 2287 C C . TYR B 1 145 ? -4.891 19.266 0.952 1 92.94 145 TYR B C 1
ATOM 2289 O O . TYR B 1 145 ? -5.891 18.766 0.427 1 92.94 145 TYR B O 1
ATOM 2297 N N . SER B 1 146 ? -4.871 20.203 1.921 1 92.81 146 SER B N 1
ATOM 2298 C CA . SER B 1 146 ? -6.125 20.641 2.537 1 92.81 146 SER B CA 1
ATOM 2299 C C . SER B 1 146 ? -6.625 21.938 1.923 1 92.81 146 SER B C 1
ATOM 2301 O O . SER B 1 146 ? -5.84 22.719 1.383 1 92.81 146 SER B O 1
ATOM 2303 N N . ASP B 1 147 ? -7.906 22.172 1.94 1 89.19 147 ASP B N 1
ATOM 2304 C CA . ASP B 1 147 ? -8.516 23.438 1.539 1 89.19 147 ASP B CA 1
ATOM 2305 C C . ASP B 1 147 ? -8.508 24.438 2.691 1 89.19 147 ASP B C 1
ATOM 2307 O O . ASP B 1 147 ? -8.859 25.609 2.508 1 89.19 147 ASP B O 1
ATOM 2311 N N . TRP B 1 148 ? -8.258 24 3.887 1 76.75 148 TRP B N 1
ATOM 2312 C CA . TRP B 1 148 ? -8.203 24.906 5.031 1 76.75 148 TRP B CA 1
ATOM 2313 C C . TRP B 1 148 ? -7.086 25.922 4.867 1 76.75 148 TRP B C 1
ATOM 2315 O O . TRP B 1 148 ? -7.207 27.062 5.32 1 76.75 148 TRP B O 1
ATOM 2325 N N . HIS B 1 149 ? -5.934 25.672 4.512 1 59.69 149 HIS B N 1
ATOM 2326 C CA . HIS B 1 149 ? -4.863 26.656 4.492 1 59.69 149 HIS B CA 1
ATOM 2327 C C . HIS B 1 149 ? -5.145 27.75 3.471 1 59.69 149 HIS B C 1
ATOM 2329 O O . HIS B 1 149 ? -4.562 28.844 3.545 1 59.69 149 HIS B O 1
ATOM 2335 N N . ASN B 1 150 ? -5.781 27.547 2.355 1 46.72 150 ASN B N 1
ATOM 2336 C CA . ASN B 1 150 ? -6.012 28.719 1.513 1 46.72 150 ASN B CA 1
ATOM 2337 C C . ASN B 1 150 ? -6.926 29.734 2.199 1 46.72 150 ASN B C 1
ATOM 2339 O O . ASN B 1 150 ? -7.508 30.594 1.54 1 46.72 150 ASN B O 1
ATOM 2343 N N . SER B 1 151 ? -7.281 29.484 3.422 1 40.44 151 SER B N 1
ATOM 2344 C CA . SER B 1 151 ? -8.016 30.578 4.062 1 40.44 151 SER B CA 1
ATOM 2345 C C . SER B 1 151 ? -7.094 31.75 4.391 1 40.44 151 SER B C 1
ATOM 2347 O O . SER B 1 151 ? -5.891 31.562 4.582 1 40.44 151 SER B O 1
ATOM 2349 N N . PRO B 1 152 ? -7.496 33.062 4.031 1 39.56 152 PRO B N 1
ATOM 2350 C CA . PRO B 1 152 ? -6.773 34.312 4.273 1 39.56 152 PRO B CA 1
ATOM 2351 C C . PRO B 1 152 ? -6.008 34.312 5.594 1 39.56 152 PRO B C 1
ATOM 2353 O O . PRO B 1 152 ? -5.266 35.25 5.887 1 39.56 152 PRO B O 1
ATOM 2356 N N . VAL B 1 153 ? -6.363 33.562 6.508 1 34.72 153 VAL B N 1
ATOM 2357 C CA . VAL B 1 153 ? -5.527 33.812 7.68 1 34.72 153 VAL B CA 1
ATOM 2358 C C . VAL B 1 153 ? -4.098 33.344 7.395 1 34.72 153 VAL B C 1
ATOM 2360 O O . VAL B 1 153 ? -3.143 33.906 7.961 1 34.72 153 VAL B O 1
ATOM 2363 N N . PHE B 1 154 ? -4.062 32.281 6.711 1 36.47 154 PHE B N 1
ATOM 2364 C CA . PHE B 1 154 ? -2.67 31.984 6.414 1 36.47 154 PHE B CA 1
ATOM 2365 C C . PHE B 1 154 ? -2.203 32.719 5.168 1 36.47 154 PHE B C 1
ATOM 2367 O O . PHE B 1 154 ? -1.083 32.531 4.699 1 36.47 154 PHE B O 1
ATOM 2374 N N . ALA B 1 155 ? -3.074 33.406 4.598 1 30.31 155 ALA B N 1
ATOM 2375 C CA . ALA B 1 155 ? -2.648 34.281 3.506 1 30.31 155 ALA B CA 1
ATOM 2376 C C . ALA B 1 155 ? -1.977 35.562 4.043 1 30.31 155 ALA B C 1
ATOM 2378 O O . ALA B 1 155 ? -2.336 36.062 5.117 1 30.31 155 ALA B O 1
#

pLDDT: mean 89.28, std 18.34, range [29.48, 98.94]

Nearest PDB structures (foldseek):
  4f3j-assembly1_A  TM=9.659E-01  e=1.461E-25  Homo sapiens
  6u66-assembly1_A  TM=9.359E-01  e=3.928E-14  Homo sapiens
  1o91-assembly1_C  TM=9.427E-01  e=9.241E-13  Mus musculus
  2wnv-assembly1_B  TM=9.228E-01  e=6.738E-13  Homo sapiens
  1c28-assembly1_A  TM=8.866E-01  e=3.445E-12  Mus musculus

Organism: Bison bison bison (NCBI:txid43346)

InterPro domains:
  IPR001073 C1q domain [PF00386] (17-144)
  IPR001073 C1q domain [PR00007] (28-54)
  IPR001073 C1q domain [PR00007] (55-74)
  IPR001073 C1q domain [PR00007] (101-122)
  IPR001073 C1q domain [PR00007] (135-145)
  IPR001073 C1q domain [PS50871] (11-150)
  IPR001073 C1q domain [SM00110] (9-147)
  IPR008983 Tumour necrosis factor-like domain superfamily [G3DSA:2.60.120.40] (15-155)
  IPR008983 Tumour necrosis factor-like domain superfamily [SSF49842] (14-146)
  IPR050392 Collagen/C1q domain-containing [PTHR15427] (2-145)

Sequence (310 aa):
MGATGPAGECSVPPRSAFSAKRSESRVPPPSDAPLPFDRVLVNEQGHYDAVTGKFTCQVPGVYYFAVHATVYRASLQFDLVKNGESIASFFQFFGGWPKPASLSGGAMVRLEPEDQVWVQVGVGDYIGIYASIKTDSTFSGFLVYSDWHNSPVFAMGATGPAGECSVPPRSAFSAKRSESRVPPPSDAPLPFDRVLVNEQGHYDAVTGKFTCQVPGVYYFAVHATVYRASLQFDLVKNGESIASFFQFFGGWPKPASLSGGAMVRLEPEDQVWVQVGVGDYIGIYASIKTDSTFSGFLVYSDWHNSPVFA

Secondary structure (DSSP, 8-state):
-----------PPP--EEEEEPPP-SSPPPBTS-----EEEE-TT--EETTTTEEE-SS-EEEEEEEEEEEEEEEEEEEEEETTEEEEEEEE---S-SS-EEEEEEEEEEE-TT-EEEEEB-STT-EEEE--SS---EEEEEEEEESGGGSGGG-/-----------PPP--EEEEEPPP-SSPPPBTS-----EEEE-TT--EETTTTEEE-SS-EEEEEEEEEEEEEEEEEEEEEETTEEEEEEEE-----SS-EEEEEEEEEEE-TT-EEEEEB-STT-EEEE-BTTB--EEEEEEEEESSTTSTT--